Protein AF-A0A959PA74-F1 (afdb_monomer_lite)

Foldseek 3Di:
DAAEDEAEEEAEADQVDEAEADPSYEYHYNYEYAHNHEYEAAEYYEYAAEYHHNYHYHYQYEYEYEHQHYEYDDPDEHNEYAYNYPWPGEHEYPEAYHYAEEYHHPQYEHEPQAYEHEYHAYPDYPLDPDPAQVVLLRYAYDDYKYKYKHAFFDKHKHQHDYDSWTKIKIKGFAGGLPFGKMKMKHKDQAFDALDFDFQKWFRMKMFIDMPSGDWQTMKMKIAGDPVRIDHDPVQKWKWFAAVVAHIDTPPPFQHDDDFWDWDDDPVRRMIIIHGGHDGRMIIIGHHPQQDDLQCPPRPQANEVVSVVVLVVQEAADACTPQPRNPNRHRYVVSVVVSVSRYGTGRD

Secondary structure (DSSP, 8-state):
--EEEEEES-EEE-TTSEEEE-TTEEEEEES-EEESSEEEESSEEEESSEEEE-S-EES-PEEEE-STT-EEEEEEEEEEEEE-PPTT-EEEEEEEEEEEEEEEE-S-EEE-TT-EEEEPPPSS----S---HHHHTTS-EESSEEEEEESSS-EEEE-BEETTEE--EEEEESS--SS-EEEEEEEESSPPTT--S-SEEES-EEEEEEES--TTSEEEEEE--GGGEES-GGG-EEEEE-TTS-EE--TTSSS---S-EEEEETTTTEEEEESS---SEEEEEE--TT--TT-SSSSSB-SHHHHHHHHHHTT--SS-TT-SSSSSS-SHHHHHHHHHHTT-B--

Sequence (347 aa):
MIWSSTVHGQVFCHSANGVVIQNGAELRINGDLTNNGTMVNENNVQVHNQFISNGAYQGNGIIIMDGSNALIACEDTIGTLICQLPNGNFLTCLSDINVKENLDVTQSGINLNGHSLHLGSPSGIPILSAFDINTLSTYYFINGTVRQNLSTQAEFTFPLGSNALSFPLKISTLQQSPAEGWIEVSAHNAPAPLIPAPIDYLVGYWQITYSGISDSNWNAEFGYPASMVVGDESTLEPMMLMPGDLWKGPANSGADLEEGTFAWNAALHHISYSTFSTPTLLTAFHFPTSACIGDLDGDNEVNTADLILFLGGFGCVSACPYDFSGDDAVNTEDLILFLGYFGTTCN

Structure (mmCIF, N/CA/C/O backbone):
data_AF-A0A959PA74-F1
#
_entry.id   AF-A0A959PA74-F1
#
loop_
_atom_site.group_PDB
_atom_site.id
_atom_site.type_symbol
_atom_site.label_atom_id
_atom_site.label_alt_id
_atom_site.label_comp_id
_atom_site.label_asym_id
_atom_site.label_entity_id
_atom_site.label_seq_id
_atom_site.pdbx_PDB_ins_code
_atom_site.Cartn_x
_atom_site.Cartn_y
_atom_site.Cartn_z
_atom_site.occupancy
_atom_site.B_iso_or_equiv
_atom_site.auth_seq_id
_atom_site.auth_comp_id
_atom_site.auth_asym_id
_atom_site.auth_atom_id
_atom_site.pdbx_PDB_model_num
ATOM 1 N N . MET A 1 1 ? -22.834 16.009 28.230 1.00 54.03 1 MET A N 1
ATOM 2 C CA . MET A 1 1 ? -21.870 15.467 29.210 1.00 54.03 1 MET A CA 1
ATOM 3 C C . MET A 1 1 ? -21.319 14.205 28.579 1.00 54.03 1 MET A C 1
ATOM 5 O O . MET A 1 1 ? -22.131 13.357 28.241 1.00 54.03 1 MET A O 1
ATOM 9 N N . ILE A 1 2 ? -20.015 14.147 28.304 1.00 67.00 2 ILE A N 1
ATOM 10 C CA . ILE A 1 2 ? -19.379 12.950 27.737 1.00 67.00 2 ILE A CA 1
ATOM 11 C C . ILE A 1 2 ? -18.941 12.086 28.916 1.00 67.00 2 ILE A C 1
ATOM 13 O O . ILE A 1 2 ? -18.243 12.580 29.803 1.00 67.00 2 ILE A O 1
ATOM 17 N N . TRP A 1 3 ? -19.390 10.836 28.965 1.00 74.38 3 TRP A N 1
ATOM 18 C CA . TRP A 1 3 ? -18.966 9.892 29.998 1.00 74.38 3 TRP A CA 1
ATOM 19 C C . TRP A 1 3 ? -17.687 9.209 29.529 1.00 74.38 3 TRP A C 1
ATOM 21 O O . TRP A 1 3 ? -17.738 8.399 28.612 1.00 74.38 3 TRP A O 1
ATOM 31 N N . SER A 1 4 ? -16.545 9.537 30.133 1.00 85.25 4 SER A N 1
ATOM 32 C CA . SER A 1 4 ? -15.276 8.859 29.839 1.00 85.25 4 SER A CA 1
ATOM 33 C C . SER A 1 4 ? -14.988 7.787 30.886 1.00 85.25 4 SER A C 1
ATOM 35 O O . SER A 1 4 ? -15.111 8.035 32.087 1.00 85.25 4 SER A O 1
ATOM 37 N N . SER A 1 5 ? -14.610 6.598 30.422 1.00 87.94 5 SER A N 1
ATOM 38 C CA . SER A 1 5 ? -14.040 5.530 31.247 1.00 87.94 5 SER A CA 1
ATOM 39 C C . SER A 1 5 ? -12.647 5.173 30.740 1.00 87.94 5 SER A C 1
ATOM 41 O O . SER A 1 5 ? -12.461 4.978 29.540 1.00 87.94 5 SER A O 1
ATOM 43 N N . THR A 1 6 ? -11.689 5.040 31.658 1.00 93.44 6 THR A N 1
ATOM 44 C CA . THR A 1 6 ? -10.324 4.601 31.342 1.00 93.44 6 THR A CA 1
ATOM 45 C C . THR A 1 6 ? -10.040 3.261 32.003 1.00 93.44 6 THR A C 1
ATOM 47 O O . THR A 1 6 ? -10.164 3.123 33.220 1.00 93.44 6 THR A O 1
ATOM 50 N N . VAL A 1 7 ? -9.611 2.285 31.209 1.00 94.50 7 VAL A N 1
ATOM 51 C CA . VAL A 1 7 ? -9.103 0.995 31.677 1.00 94.50 7 VAL A CA 1
ATOM 52 C C . VAL A 1 7 ? -7.580 1.015 31.602 1.00 94.50 7 VAL A C 1
ATOM 54 O O . VAL A 1 7 ? -7.008 1.345 30.568 1.00 94.50 7 VAL A O 1
ATOM 57 N N . HIS A 1 8 ? -6.915 0.665 32.702 1.00 93.69 8 HIS A N 1
ATOM 58 C CA . HIS A 1 8 ? -5.470 0.446 32.736 1.00 93.69 8 HIS A CA 1
ATOM 59 C C . HIS A 1 8 ? -5.215 -1.060 32.697 1.00 93.69 8 HIS A C 1
ATOM 61 O O . HIS A 1 8 ? -5.560 -1.760 33.650 1.00 93.69 8 HIS A O 1
ATOM 67 N N . GLY A 1 9 ? -4.639 -1.556 31.603 1.00 91.25 9 GLY A N 1
ATOM 68 C CA . GLY A 1 9 ? -4.504 -2.986 31.332 1.00 91.25 9 GLY A CA 1
ATOM 69 C C . GLY A 1 9 ? -5.366 -3.436 30.155 1.00 91.25 9 GLY A C 1
ATOM 70 O O . GLY A 1 9 ? -5.664 -2.652 29.259 1.00 91.25 9 GLY A O 1
ATOM 71 N N . GLN A 1 10 ? -5.734 -4.715 30.145 1.00 93.62 10 GLN A N 1
ATOM 72 C CA . GLN A 1 10 ? -6.377 -5.356 28.998 1.00 93.62 10 GLN A CA 1
ATOM 73 C C . GLN A 1 10 ? -7.890 -5.496 29.193 1.00 93.62 10 GLN A C 1
ATOM 75 O O . GLN A 1 10 ? -8.367 -5.814 30.284 1.00 93.62 10 GLN A O 1
ATOM 80 N N . VAL A 1 11 ? -8.638 -5.318 28.109 1.00 94.81 11 VAL A N 1
ATOM 81 C CA . VAL A 1 11 ? -10.058 -5.644 27.997 1.00 94.81 11 VAL A CA 1
ATOM 82 C C . VAL A 1 11 ? -10.195 -6.856 27.084 1.00 94.81 11 VAL A C 1
ATOM 84 O O . VAL A 1 11 ? -9.836 -6.812 25.910 1.00 94.81 11 VAL A O 1
ATOM 87 N N . PHE A 1 12 ? -10.749 -7.938 27.626 1.00 96.00 12 PHE A N 1
ATOM 88 C CA . PHE A 1 12 ? -11.066 -9.145 26.874 1.00 96.00 12 PHE A CA 1
ATOM 89 C C . PHE A 1 12 ? -12.569 -9.418 26.929 1.00 96.00 12 PHE A C 1
ATOM 91 O O . PHE A 1 12 ? -13.136 -9.596 28.009 1.00 96.00 12 PHE A O 1
ATOM 98 N N . CYS A 1 13 ? -13.209 -9.484 25.765 1.00 95.38 13 CYS A N 1
ATOM 99 C CA . CYS A 1 13 ? -14.604 -9.882 25.628 1.00 95.38 13 CYS A CA 1
ATOM 100 C C . CYS A 1 13 ? -14.688 -11.285 25.015 1.00 95.38 13 CYS A C 1
ATOM 102 O O . CYS A 1 13 ? -14.221 -11.527 23.901 1.00 95.38 13 CYS A O 1
ATOM 104 N N . HIS A 1 14 ? -15.291 -12.220 25.752 1.00 96.06 14 HIS A N 1
ATOM 105 C CA . HIS A 1 14 ? -15.549 -13.581 25.278 1.00 96.06 14 HIS A CA 1
ATOM 106 C C . HIS A 1 14 ? -16.621 -13.599 24.173 1.00 96.06 14 HIS A C 1
ATOM 108 O O . HIS A 1 14 ? -17.512 -12.755 24.159 1.00 96.06 14 HIS A O 1
ATOM 114 N N . SER A 1 15 ? -16.602 -14.615 23.307 1.00 94.31 15 SER A N 1
ATOM 115 C CA . SER A 1 15 ? -17.467 -14.705 22.117 1.00 94.31 15 SER A CA 1
ATOM 116 C C . SER A 1 15 ? -18.973 -14.723 22.379 1.00 94.31 15 SER A C 1
ATOM 118 O O . SER A 1 15 ? -19.758 -14.354 21.514 1.00 94.31 15 SER A O 1
ATOM 120 N N . ALA A 1 16 ? -19.384 -15.119 23.582 1.00 93.12 16 ALA A N 1
ATOM 121 C CA . ALA A 1 16 ? -20.785 -15.135 24.001 1.00 93.12 16 ALA A CA 1
ATOM 122 C C . ALA A 1 16 ? -21.307 -13.770 24.497 1.00 93.12 16 ALA A C 1
ATOM 124 O O . ALA A 1 16 ? -22.481 -13.662 24.838 1.00 93.12 16 ALA A O 1
ATOM 125 N N . ASN A 1 17 ? -20.440 -12.758 24.595 1.00 94.25 17 ASN A N 1
ATOM 126 C CA . ASN A 1 17 ? -20.757 -11.447 25.157 1.00 94.25 17 ASN A CA 1
ATOM 127 C C . ASN A 1 17 ? -20.586 -10.338 24.109 1.00 94.25 17 ASN A C 1
ATOM 129 O O . ASN A 1 17 ? -20.327 -10.597 22.933 1.00 94.25 17 ASN A O 1
ATOM 133 N N . GLY A 1 18 ? -20.737 -9.088 24.540 1.00 91.56 18 GLY A N 1
ATOM 134 C CA . GLY A 1 18 ? -20.455 -7.940 23.697 1.00 91.56 18 GLY A CA 1
ATOM 135 C C . GLY A 1 18 ? -19.944 -6.732 24.467 1.00 91.56 18 GLY A C 1
ATOM 136 O O . GLY A 1 18 ? -20.107 -6.638 25.685 1.00 91.56 18 GLY A O 1
ATOM 137 N N . VAL A 1 19 ? -19.332 -5.811 23.729 1.00 92.88 19 VAL A N 1
ATOM 138 C CA . VAL A 1 19 ? -18.886 -4.503 24.216 1.00 92.88 19 VAL A CA 1
ATOM 139 C C . VAL A 1 19 ? -19.722 -3.443 23.513 1.00 92.88 19 VAL A C 1
ATOM 141 O O . VAL A 1 19 ? -19.767 -3.406 22.289 1.00 92.88 19 VAL A O 1
ATOM 144 N N . VAL A 1 20 ? -20.395 -2.580 24.271 1.00 94.25 20 VAL A N 1
ATOM 145 C CA . VAL A 1 20 ? -21.222 -1.506 23.707 1.00 94.25 20 VAL A CA 1
ATOM 146 C C . VAL A 1 20 ? -20.678 -0.168 24.172 1.00 94.25 20 VAL A C 1
ATOM 148 O O . VAL A 1 20 ? -20.614 0.096 25.373 1.00 94.25 20 VAL A O 1
ATOM 151 N N . ILE A 1 21 ? -20.315 0.679 23.217 1.00 95.25 21 ILE A N 1
ATOM 152 C CA . ILE A 1 21 ? -19.933 2.067 23.440 1.00 95.25 21 ILE A CA 1
ATOM 153 C C . ILE A 1 21 ? -21.046 2.913 22.850 1.00 95.25 21 ILE A C 1
ATOM 155 O O . ILE A 1 21 ? -21.173 3.031 21.636 1.00 95.25 21 ILE A O 1
ATOM 159 N N . GLN A 1 22 ? -21.887 3.446 23.730 1.00 93.00 22 GLN A N 1
ATOM 160 C CA . GLN A 1 22 ? -23.042 4.246 23.343 1.00 93.00 22 GLN A CA 1
ATOM 161 C C . GLN A 1 22 ? -22.628 5.647 22.899 1.00 93.00 22 GLN A C 1
ATOM 163 O O . GLN A 1 22 ? -21.603 6.185 23.334 1.00 93.00 22 GLN A O 1
ATOM 168 N N . ASN A 1 23 ? -23.485 6.279 22.105 1.00 91.81 23 ASN A N 1
ATOM 169 C CA . ASN A 1 23 ? -23.320 7.682 21.755 1.00 91.81 23 ASN A CA 1
ATOM 170 C C . ASN A 1 23 ? -23.167 8.566 23.015 1.00 91.81 23 ASN A C 1
ATOM 172 O O . ASN A 1 23 ? -23.933 8.464 23.976 1.00 91.81 23 ASN A O 1
ATOM 176 N N . GLY A 1 24 ? -22.159 9.440 23.022 1.00 89.12 24 GLY A N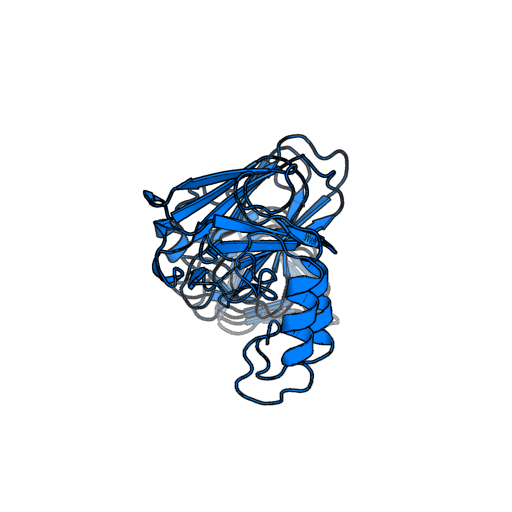 1
ATOM 177 C CA . GLY A 1 24 ? -21.817 10.292 24.164 1.00 89.12 24 GLY A CA 1
ATOM 178 C C . GLY A 1 24 ? -20.955 9.624 25.245 1.00 89.12 24 GLY A C 1
ATOM 179 O O . GLY A 1 24 ? -20.631 10.286 26.234 1.00 89.12 24 GLY A O 1
ATOM 180 N N . ALA A 1 25 ? -20.552 8.360 25.076 1.00 91.56 25 ALA A N 1
ATOM 181 C CA . ALA A 1 25 ? -19.561 7.691 25.922 1.00 91.56 25 ALA A CA 1
ATOM 182 C C . ALA A 1 25 ? -18.197 7.583 25.222 1.00 91.56 25 ALA A C 1
ATOM 184 O O . ALA A 1 25 ? -18.136 7.449 24.009 1.00 91.56 25 ALA A O 1
ATOM 185 N N . GLU A 1 26 ? -17.104 7.631 25.973 1.00 93.25 26 GLU A N 1
ATOM 186 C CA . GLU A 1 26 ? -15.748 7.411 25.467 1.00 93.25 26 GLU A CA 1
ATOM 187 C C . GLU A 1 26 ? -15.082 6.301 26.280 1.00 93.25 26 GLU A C 1
ATOM 189 O O . GLU A 1 26 ? -15.094 6.329 27.516 1.00 93.25 26 GLU A O 1
ATOM 194 N N . LEU A 1 27 ? -14.481 5.340 25.582 1.00 94.81 27 LEU A N 1
ATOM 195 C CA . LEU A 1 27 ? -13.706 4.264 26.185 1.00 94.81 27 LEU A CA 1
ATOM 196 C C . LEU A 1 27 ? -12.228 4.453 25.853 1.00 94.81 27 LEU A C 1
ATOM 198 O O . LEU A 1 27 ? -11.848 4.426 24.687 1.00 94.81 27 LEU A O 1
ATOM 202 N N . ARG A 1 28 ? -11.393 4.604 26.882 1.00 96.19 28 ARG A N 1
ATOM 203 C CA . ARG A 1 28 ? -9.932 4.633 26.750 1.00 96.19 28 ARG A CA 1
ATOM 204 C C . ARG A 1 28 ? -9.328 3.383 27.360 1.00 96.19 28 ARG A C 1
ATOM 206 O O . ARG A 1 28 ? -9.652 3.032 28.495 1.00 96.19 28 ARG A O 1
ATOM 213 N N . ILE A 1 29 ? -8.438 2.724 26.634 1.00 96.31 29 ILE A N 1
ATOM 214 C CA . ILE A 1 29 ? -7.778 1.495 27.068 1.00 96.31 29 ILE A CA 1
ATOM 215 C C . ILE A 1 29 ? -6.269 1.705 26.975 1.00 96.31 29 ILE A C 1
ATOM 217 O O . ILE A 1 29 ? -5.682 1.686 25.896 1.00 96.31 29 ILE A O 1
ATOM 221 N N . ASN A 1 30 ? -5.636 1.863 28.136 1.00 94.81 30 ASN A N 1
ATOM 222 C CA . ASN A 1 30 ? -4.183 1.894 28.285 1.00 94.81 30 ASN A CA 1
ATOM 223 C C . ASN A 1 30 ? -3.644 0.451 28.297 1.00 94.81 30 ASN A C 1
ATOM 225 O O . ASN A 1 30 ? -3.169 -0.039 29.326 1.00 94.81 30 ASN A O 1
ATOM 229 N N . GLY A 1 31 ? -3.807 -0.249 27.175 1.00 94.56 31 GLY A N 1
ATOM 230 C CA . GLY A 1 31 ? -3.452 -1.654 26.980 1.00 94.56 31 GLY A CA 1
ATOM 231 C C . GLY A 1 31 ? -4.134 -2.233 25.741 1.00 94.56 31 GLY A C 1
ATOM 232 O O . GLY A 1 31 ? -4.293 -1.525 24.746 1.00 94.56 31 GLY A O 1
ATOM 233 N N . ASP A 1 32 ? -4.537 -3.503 25.811 1.00 96.44 32 ASP A N 1
ATOM 234 C CA . ASP A 1 32 ? -5.130 -4.235 24.684 1.00 96.44 32 ASP A CA 1
ATOM 235 C C . ASP A 1 32 ? -6.652 -4.313 24.795 1.00 96.44 32 ASP A C 1
ATOM 237 O O . ASP A 1 32 ? -7.191 -4.561 25.872 1.00 96.44 32 ASP A O 1
ATOM 241 N N . LEU A 1 33 ? -7.343 -4.194 23.667 1.00 97.12 33 LEU A N 1
ATOM 242 C CA . LEU A 1 33 ? -8.736 -4.574 23.489 1.00 97.12 33 LEU A CA 1
ATOM 243 C C . LEU A 1 33 ? -8.805 -5.788 22.565 1.00 97.12 33 LEU A C 1
ATOM 245 O O . LEU A 1 33 ? -8.487 -5.699 21.384 1.00 97.12 33 LEU A O 1
ATOM 249 N N . THR A 1 34 ? -9.258 -6.922 23.093 1.00 97.25 34 THR A N 1
ATOM 250 C CA . THR A 1 34 ? -9.598 -8.104 22.293 1.00 97.25 34 THR A CA 1
ATOM 251 C C . THR A 1 34 ? -11.075 -8.426 22.465 1.00 97.25 34 THR A C 1
ATOM 253 O O . THR A 1 34 ? -11.524 -8.792 23.554 1.00 97.25 34 THR A O 1
ATOM 256 N N . ASN A 1 35 ? -11.839 -8.310 21.385 1.00 96.62 35 ASN A N 1
ATOM 257 C CA . ASN A 1 35 ? -13.248 -8.651 21.332 1.00 96.62 35 ASN A CA 1
ATOM 258 C C . ASN A 1 35 ? -13.479 -9.882 20.448 1.00 96.62 35 ASN A C 1
ATOM 260 O O . ASN A 1 35 ? -13.363 -9.816 19.229 1.00 96.62 35 ASN A O 1
ATOM 264 N N . ASN A 1 36 ? -13.865 -11.000 21.063 1.00 97.31 36 ASN A N 1
ATOM 265 C CA . ASN A 1 36 ? -14.295 -12.201 20.340 1.00 97.31 36 ASN A CA 1
ATOM 266 C C . ASN A 1 36 ? -15.819 -12.259 20.141 1.00 97.31 36 ASN A C 1
ATOM 268 O O . ASN A 1 36 ? -16.308 -13.177 19.488 1.00 97.31 36 ASN A O 1
ATOM 272 N N . GLY A 1 37 ? -16.566 -11.348 20.775 1.00 96.19 37 GLY A N 1
ATOM 273 C CA . GLY A 1 37 ? -18.027 -11.269 20.741 1.00 96.19 37 GLY A CA 1
ATOM 274 C C . GLY A 1 37 ? -18.529 -10.154 19.824 1.00 96.19 37 GLY A C 1
ATOM 275 O O . GLY A 1 37 ? -17.864 -9.798 18.859 1.00 96.19 37 GLY A O 1
ATOM 276 N N . THR A 1 38 ? -19.695 -9.572 20.111 1.00 96.50 38 THR A N 1
ATOM 277 C CA . THR A 1 38 ? -20.204 -8.427 19.325 1.00 96.50 38 THR A CA 1
ATOM 278 C C . THR A 1 38 ? -19.764 -7.097 19.928 1.00 96.50 38 THR A C 1
ATOM 280 O O . THR A 1 38 ? -20.061 -6.816 21.087 1.00 96.50 38 THR A O 1
ATOM 283 N N . MET A 1 39 ? -19.108 -6.247 19.148 1.00 96.75 39 MET A N 1
ATOM 284 C CA . MET A 1 39 ? -18.823 -4.866 19.516 1.00 96.75 39 MET A CA 1
ATOM 285 C C . MET A 1 39 ? -19.786 -3.922 18.796 1.00 96.75 39 MET A C 1
ATOM 287 O O . MET A 1 39 ? -19.891 -3.964 17.576 1.00 96.75 39 MET A O 1
ATOM 291 N N . VAL A 1 40 ? -20.471 -3.057 19.543 1.00 96.94 40 VAL A N 1
ATOM 292 C CA . VAL A 1 40 ? -21.273 -1.955 18.994 1.00 96.94 40 VAL A CA 1
ATOM 293 C C . VAL A 1 40 ? -20.593 -0.650 19.383 1.00 96.94 40 VAL A C 1
ATOM 295 O O . VAL A 1 40 ? -20.583 -0.287 20.560 1.00 96.94 40 VAL A O 1
ATOM 298 N N . ASN A 1 41 ? -19.998 0.034 18.410 1.00 96.69 41 ASN A N 1
ATOM 299 C CA . ASN A 1 41 ? -19.286 1.286 18.609 1.00 96.69 41 ASN A CA 1
ATOM 300 C C . ASN A 1 41 ? -20.042 2.469 17.995 1.00 96.69 41 ASN A C 1
ATOM 302 O O . ASN A 1 41 ? -20.045 2.662 16.780 1.00 96.69 41 ASN A O 1
ATOM 306 N N . GLU A 1 42 ? -20.654 3.293 18.839 1.00 95.62 42 GLU A N 1
ATOM 307 C CA . GLU A 1 42 ? -21.379 4.502 18.432 1.00 95.62 42 GLU A CA 1
ATOM 308 C C . GLU A 1 42 ? -20.613 5.797 18.748 1.00 95.62 42 GLU A C 1
ATOM 310 O O . GLU A 1 42 ? -21.149 6.885 18.537 1.00 95.62 42 GLU A O 1
ATOM 315 N N . ASN A 1 43 ? -19.393 5.712 19.294 1.00 95.00 43 ASN A N 1
ATOM 316 C CA . ASN A 1 43 ? -18.587 6.880 19.654 1.00 95.00 43 ASN A CA 1
ATOM 317 C C . ASN A 1 43 ? -17.080 6.535 19.687 1.00 95.00 43 ASN A C 1
ATOM 319 O O . ASN A 1 43 ? -16.624 5.732 18.880 1.00 95.00 43 ASN A O 1
ATOM 323 N N . ASN A 1 44 ? -16.288 7.150 20.568 1.00 95.25 44 ASN A N 1
ATOM 324 C CA . ASN A 1 44 ? -14.831 7.019 20.561 1.00 95.25 44 ASN A CA 1
ATOM 325 C C . ASN A 1 44 ? -14.338 5.829 21.395 1.00 95.25 44 ASN A C 1
ATOM 327 O O . ASN A 1 44 ? -14.652 5.711 22.586 1.00 95.25 44 ASN A O 1
ATOM 331 N N . VAL A 1 45 ? -13.478 5.015 20.782 1.00 97.00 45 VAL A N 1
ATOM 332 C CA . VAL A 1 45 ? -12.684 3.973 21.441 1.00 97.00 45 VAL A CA 1
ATOM 333 C C . VAL A 1 45 ? -11.212 4.234 21.162 1.00 97.00 45 VAL A C 1
ATOM 335 O O . VAL A 1 45 ? -10.754 4.106 20.031 1.00 97.00 45 VAL A O 1
ATOM 338 N N . GLN A 1 46 ? -10.475 4.599 22.203 1.00 96.69 46 GLN A N 1
ATOM 339 C CA . GLN A 1 46 ? -9.038 4.836 22.149 1.00 96.69 46 GLN A CA 1
ATOM 340 C C . GLN A 1 46 ? -8.300 3.639 22.741 1.00 96.69 46 GLN A C 1
ATOM 342 O O . GLN A 1 46 ? -8.586 3.232 23.871 1.00 96.69 46 GLN A O 1
ATOM 347 N N . VAL A 1 47 ? -7.354 3.081 21.990 1.00 97.12 47 VAL A N 1
ATOM 348 C CA . VAL A 1 47 ? -6.594 1.891 22.376 1.00 97.12 47 VAL A CA 1
ATOM 349 C C . VAL A 1 47 ? -5.107 2.139 22.194 1.00 97.12 47 VAL A C 1
ATOM 351 O O . VAL A 1 47 ? -4.645 2.473 21.105 1.00 97.12 47 VAL A O 1
ATOM 354 N N . HIS A 1 48 ? -4.357 1.938 23.275 1.00 95.19 48 HIS A N 1
ATOM 355 C CA . HIS A 1 48 ? -2.932 2.232 23.282 1.00 95.19 48 HIS A CA 1
ATOM 356 C C . HIS A 1 48 ? -2.096 1.182 22.561 1.00 95.19 48 HIS A C 1
ATOM 358 O O . HIS A 1 48 ? -1.165 1.527 21.848 1.00 95.19 48 HIS A O 1
ATOM 364 N N . ASN A 1 49 ? -2.400 -0.103 22.733 1.00 95.19 49 ASN A N 1
ATOM 365 C CA . ASN A 1 49 ? -1.549 -1.156 22.192 1.00 95.19 49 ASN A CA 1
ATOM 366 C C . ASN A 1 49 ? -2.256 -1.920 21.071 1.00 95.19 49 ASN A C 1
ATOM 368 O O . ASN A 1 49 ? -2.021 -1.652 19.901 1.00 95.19 49 ASN A O 1
ATOM 372 N N . GLN A 1 50 ? -3.164 -2.834 21.391 1.00 97.38 50 GLN A N 1
ATOM 373 C CA . GLN A 1 50 ? -3.756 -3.704 20.378 1.00 97.38 50 GLN A CA 1
ATOM 374 C C . GLN A 1 50 ? -5.279 -3.584 20.333 1.00 97.38 50 GLN A C 1
ATOM 376 O O . GLN A 1 50 ? -5.930 -3.792 21.351 1.00 97.38 50 GLN A O 1
ATOM 381 N N . PHE A 1 51 ? -5.852 -3.342 19.153 1.00 98.12 51 PHE A N 1
ATOM 382 C CA . PHE A 1 51 ? -7.285 -3.483 18.885 1.00 98.12 51 PHE A CA 1
ATOM 383 C C . PHE A 1 51 ? -7.530 -4.720 18.016 1.00 98.12 51 PHE A C 1
ATOM 385 O O . PHE A 1 51 ? -7.198 -4.726 16.837 1.00 98.12 51 PHE A O 1
ATOM 392 N N . ILE A 1 52 ? -8.123 -5.773 18.577 1.00 97.94 52 ILE A N 1
ATOM 393 C CA . ILE A 1 52 ? -8.556 -6.957 17.824 1.00 97.94 52 ILE A CA 1
ATOM 394 C C . ILE A 1 52 ? -10.057 -7.148 18.000 1.00 97.94 52 ILE A C 1
ATOM 396 O O . ILE A 1 52 ? -10.523 -7.388 19.114 1.00 97.94 52 ILE A O 1
ATOM 400 N N . SER A 1 53 ? -10.802 -7.125 16.897 1.00 96.94 53 SER A N 1
ATOM 401 C CA . SER A 1 53 ? -12.179 -7.611 16.834 1.00 96.94 53 SER A CA 1
ATOM 402 C C . SER A 1 53 ? -12.241 -8.871 15.973 1.00 96.94 53 SER A C 1
ATOM 404 O O . SER A 1 53 ? -12.261 -8.794 14.751 1.00 96.94 53 SER A O 1
ATOM 406 N N . ASN A 1 54 ? -12.271 -10.033 16.630 1.00 95.81 54 ASN A N 1
ATOM 407 C CA . ASN A 1 54 ? -12.461 -11.338 15.986 1.00 95.81 54 ASN A CA 1
ATOM 408 C C . ASN A 1 54 ? -13.946 -11.691 15.806 1.00 95.81 54 ASN A C 1
ATOM 410 O O . ASN A 1 54 ? -14.284 -12.588 15.039 1.00 95.81 54 ASN A O 1
ATOM 414 N N . GLY A 1 55 ? -14.825 -11.065 16.593 1.00 93.62 55 GLY A N 1
ATOM 415 C CA . GLY A 1 55 ? -16.273 -11.173 16.428 1.00 93.62 55 GLY A CA 1
ATOM 416 C C . GLY A 1 55 ? -16.854 -9.951 15.716 1.00 93.62 55 GLY A C 1
ATOM 417 O O . GLY A 1 55 ? -16.116 -9.057 15.303 1.00 93.62 55 GLY A O 1
ATOM 418 N N . ALA A 1 56 ? -18.184 -9.908 15.607 1.00 95.94 56 ALA A N 1
ATOM 419 C CA . ALA A 1 56 ? -18.883 -8.882 14.839 1.00 95.94 56 ALA A CA 1
ATOM 420 C C . ALA A 1 56 ? -18.604 -7.465 15.368 1.00 95.94 56 ALA A C 1
ATOM 422 O O . ALA A 1 56 ? -18.845 -7.191 16.546 1.00 95.94 56 ALA A O 1
ATOM 423 N N . TYR A 1 57 ? -18.176 -6.559 14.497 1.00 97.44 57 TYR A N 1
ATOM 424 C CA . TYR A 1 57 ? -18.079 -5.129 14.770 1.00 97.44 57 TYR A CA 1
ATOM 425 C C . TYR A 1 57 ? -19.214 -4.381 14.067 1.00 97.44 57 TYR A C 1
ATOM 427 O O . TYR A 1 57 ? -19.489 -4.578 12.886 1.00 97.44 57 TYR A O 1
ATOM 435 N N . GLN A 1 58 ? -19.903 -3.517 14.806 1.00 96.38 58 GLN A N 1
ATOM 436 C CA . GLN A 1 58 ? -21.046 -2.751 14.325 1.00 96.38 58 GLN A CA 1
ATOM 437 C C . GLN A 1 58 ? -20.940 -1.294 14.768 1.00 96.38 58 GLN A C 1
ATOM 439 O O . GLN A 1 58 ? -20.449 -0.995 15.855 1.00 96.38 58 GLN A O 1
ATOM 444 N N . GLY A 1 59 ? -21.500 -0.397 13.961 1.00 93.44 59 GLY A N 1
ATOM 445 C CA . GLY A 1 59 ? -21.545 1.037 14.240 1.00 93.44 59 GLY A CA 1
ATOM 446 C C . GLY A 1 59 ? -20.487 1.832 13.476 1.00 93.44 59 GLY A C 1
ATOM 447 O O . GLY A 1 59 ? -19.598 1.272 12.843 1.00 93.44 59 GLY A O 1
ATOM 448 N N . ASN A 1 60 ? -20.625 3.158 13.510 1.00 89.81 60 ASN A N 1
ATOM 449 C CA . ASN A 1 60 ? -19.753 4.092 12.786 1.00 89.81 60 ASN A CA 1
ATOM 450 C C . ASN A 1 60 ? -18.892 4.931 13.746 1.00 89.81 60 ASN A C 1
ATOM 452 O O . ASN A 1 60 ? -18.467 6.029 13.399 1.00 89.81 60 ASN A O 1
ATOM 456 N N . GLY A 1 61 ? -18.685 4.460 14.978 1.00 92.56 61 GLY A N 1
ATOM 457 C CA . GLY A 1 61 ? -17.824 5.134 15.941 1.00 92.56 61 GLY A CA 1
ATOM 458 C C . GLY A 1 61 ? -16.368 5.234 15.473 1.00 92.56 61 GLY A C 1
ATOM 459 O O . GLY A 1 61 ? -15.959 4.661 14.458 1.00 92.56 61 GLY A O 1
ATOM 460 N N . ILE A 1 62 ? -15.576 5.967 16.248 1.00 94.81 62 ILE A N 1
ATOM 461 C CA . ILE A 1 62 ? -14.167 6.238 15.970 1.00 94.81 62 ILE A CA 1
ATOM 462 C C . ILE A 1 62 ? -13.301 5.223 16.716 1.00 94.81 62 ILE A C 1
ATOM 464 O O . ILE A 1 62 ? -13.485 5.022 17.919 1.00 94.81 62 ILE A O 1
ATOM 468 N N . ILE A 1 63 ? -12.337 4.624 16.021 1.00 97.31 63 ILE A N 1
ATOM 469 C CA . ILE A 1 63 ? -11.213 3.910 16.636 1.00 97.31 63 ILE A CA 1
ATOM 470 C C . ILE A 1 63 ? -9.984 4.817 16.594 1.00 97.31 63 ILE A C 1
ATOM 472 O O . ILE A 1 63 ? -9.628 5.325 15.534 1.00 97.31 63 ILE A O 1
ATOM 476 N N . ILE A 1 64 ? -9.344 5.027 17.743 1.00 96.06 64 ILE A N 1
ATOM 477 C CA . ILE A 1 64 ? -8.131 5.839 17.883 1.00 96.06 64 ILE A CA 1
ATOM 478 C C . ILE A 1 64 ? -7.001 4.934 18.376 1.00 96.06 64 ILE A C 1
ATOM 480 O O . ILE A 1 64 ? -7.111 4.352 19.455 1.00 96.06 64 ILE A O 1
ATOM 484 N N . MET A 1 65 ? -5.918 4.839 17.607 1.00 96.75 65 MET A N 1
ATOM 485 C CA . MET A 1 65 ? -4.699 4.108 17.968 1.00 96.75 65 MET A CA 1
ATOM 486 C C . MET A 1 65 ? -3.582 5.110 18.279 1.00 96.75 65 MET A C 1
ATOM 488 O O . MET A 1 65 ? -3.279 5.953 17.431 1.00 96.75 65 MET A O 1
ATOM 492 N N . ASP A 1 66 ? -2.975 5.042 19.469 1.00 93.88 66 ASP A N 1
ATOM 493 C CA . ASP A 1 66 ? -2.046 6.089 19.941 1.00 93.88 66 ASP A CA 1
ATOM 494 C C . ASP A 1 66 ? -0.745 5.607 20.620 1.00 93.88 66 ASP A C 1
ATOM 496 O O . ASP A 1 66 ? 0.076 6.433 21.025 1.00 93.88 66 ASP A O 1
ATOM 500 N N . GLY A 1 67 ? -0.507 4.299 20.757 1.00 92.00 67 GLY A N 1
ATOM 501 C CA . GLY A 1 67 ? 0.742 3.793 21.344 1.00 92.00 67 GLY A CA 1
ATOM 502 C C . GLY A 1 67 ? 1.802 3.393 20.328 1.00 92.00 67 GLY A C 1
ATOM 503 O O . GLY A 1 67 ? 1.538 3.168 19.156 1.00 92.00 67 GLY A O 1
ATOM 504 N N . SER A 1 68 ? 3.051 3.290 20.779 1.00 90.06 68 SER A N 1
ATOM 505 C CA . SER A 1 68 ? 4.215 3.180 19.888 1.00 90.06 68 SER A CA 1
ATOM 506 C C . SER A 1 68 ? 4.288 1.902 19.041 1.00 90.06 68 SER A C 1
ATOM 508 O O . SER A 1 68 ? 4.963 1.906 18.024 1.00 90.06 68 SER A O 1
ATOM 510 N N . ASN A 1 69 ? 3.623 0.815 19.440 1.00 86.44 69 ASN A N 1
ATOM 511 C CA . ASN A 1 69 ? 3.618 -0.462 18.710 1.00 86.44 69 ASN A CA 1
ATOM 512 C C . ASN A 1 69 ? 2.182 -0.918 18.439 1.00 86.44 69 ASN A C 1
ATOM 514 O O . ASN A 1 69 ? 1.815 -2.051 18.747 1.00 86.44 69 ASN A O 1
ATOM 518 N N . ALA A 1 70 ? 1.350 -0.001 17.945 1.00 95.38 70 ALA A N 1
ATOM 519 C CA . ALA A 1 70 ? -0.069 -0.263 17.798 1.00 95.38 70 ALA A CA 1
ATOM 520 C C . ALA A 1 70 ? -0.356 -1.387 16.788 1.00 95.38 70 ALA A C 1
ATOM 522 O O . ALA A 1 70 ? 0.199 -1.402 15.686 1.00 95.38 70 ALA A O 1
ATOM 523 N N . LEU A 1 71 ? -1.259 -2.299 17.151 1.00 97.88 71 LEU A N 1
ATOM 524 C CA . LEU A 1 71 ? -1.711 -3.412 16.313 1.00 97.88 71 LEU A CA 1
ATOM 525 C C . LEU A 1 71 ? -3.222 -3.325 16.088 1.00 97.88 71 LEU A C 1
ATOM 527 O O . LEU A 1 71 ? -3.963 -3.034 17.030 1.00 97.88 71 LEU A O 1
ATOM 531 N N . ILE A 1 72 ? -3.689 -3.626 14.875 1.00 98.38 72 ILE A N 1
ATOM 532 C CA . ILE A 1 72 ? -5.121 -3.637 14.549 1.00 98.38 72 ILE A CA 1
ATOM 533 C C . ILE A 1 72 ? -5.539 -4.883 13.757 1.00 98.38 72 ILE A C 1
ATOM 535 O O . ILE A 1 72 ? -4.893 -5.246 12.779 1.00 98.38 72 ILE A O 1
ATOM 539 N N . ALA A 1 73 ? -6.645 -5.514 14.157 1.00 98.31 73 ALA A N 1
ATOM 540 C CA . ALA A 1 73 ? -7.402 -6.476 13.353 1.00 98.31 73 ALA A CA 1
ATOM 541 C C . ALA A 1 73 ? -8.903 -6.205 13.481 1.00 98.31 73 ALA A C 1
ATOM 543 O O . ALA A 1 73 ? -9.432 -6.135 14.594 1.00 98.31 73 ALA A O 1
ATOM 544 N N . CYS A 1 74 ? -9.583 -6.070 12.347 1.00 97.38 74 CYS A N 1
ATOM 545 C CA . CYS A 1 74 ? -11.033 -5.945 12.246 1.00 97.38 74 CYS A CA 1
ATOM 546 C C . CYS A 1 74 ? -11.447 -6.142 10.785 1.00 97.38 74 CYS A C 1
ATOM 548 O O . CYS A 1 74 ? -11.288 -5.229 9.978 1.00 97.38 74 CYS A O 1
ATOM 550 N N . GLU A 1 75 ? -11.985 -7.315 10.453 1.00 94.00 75 GLU A N 1
ATOM 551 C CA . GLU A 1 75 ? -12.449 -7.601 9.086 1.00 94.00 75 GLU A CA 1
ATOM 552 C C . GLU A 1 75 ? -13.783 -6.908 8.766 1.00 94.00 75 GLU A C 1
ATOM 554 O O . GLU A 1 75 ? -14.074 -6.602 7.611 1.00 94.00 75 GLU A O 1
ATOM 559 N N . ASP A 1 76 ? -14.584 -6.605 9.788 1.00 96.75 76 ASP A N 1
ATOM 560 C CA . ASP A 1 76 ? -15.779 -5.777 9.652 1.00 96.75 76 ASP A CA 1
ATOM 561 C C . ASP A 1 76 ? -15.425 -4.299 9.406 1.00 96.75 76 ASP A C 1
ATOM 563 O O . ASP A 1 76 ? -14.290 -3.848 9.563 1.00 96.75 76 ASP A O 1
ATOM 567 N N . THR A 1 77 ? -16.424 -3.512 9.009 1.00 94.31 77 THR A N 1
ATOM 568 C CA . THR A 1 77 ? -16.228 -2.108 8.633 1.00 94.31 77 THR A CA 1
ATOM 569 C C . THR A 1 77 ? -16.170 -1.175 9.844 1.00 94.31 77 THR A C 1
ATOM 571 O O . THR A 1 77 ? -17.134 -1.062 10.599 1.00 94.31 77 THR A O 1
ATOM 574 N N . ILE A 1 78 ? -15.069 -0.435 9.967 1.00 95.06 78 ILE A N 1
ATOM 575 C CA . ILE A 1 78 ? -14.879 0.664 10.916 1.00 95.06 78 ILE A CA 1
ATOM 576 C C . ILE A 1 78 ? -15.432 1.959 10.304 1.00 95.06 78 ILE A C 1
ATOM 578 O O . ILE A 1 78 ? -15.231 2.232 9.120 1.00 95.06 78 ILE A O 1
ATOM 582 N N . GLY A 1 79 ? -16.110 2.785 11.108 1.00 91.88 79 GLY A N 1
ATOM 583 C CA . GLY A 1 79 ? -16.567 4.113 10.682 1.00 91.88 79 GLY A CA 1
ATOM 584 C C . GLY A 1 79 ? -15.392 5.036 10.362 1.00 91.88 79 GLY A C 1
ATOM 585 O O . GLY A 1 79 ? -15.117 5.319 9.198 1.00 91.88 79 GLY A O 1
ATOM 586 N N . THR A 1 80 ? -14.677 5.468 11.401 1.00 92.81 80 THR A N 1
ATOM 587 C CA . THR A 1 80 ? -13.473 6.306 11.284 1.00 92.81 80 THR A CA 1
ATOM 588 C C . THR A 1 80 ? -12.303 5.677 12.041 1.00 92.81 80 THR A C 1
ATOM 590 O O . THR A 1 80 ? -12.471 5.227 13.177 1.00 92.81 80 THR A O 1
ATOM 593 N N . LEU A 1 81 ? -11.115 5.680 11.434 1.00 94.06 81 LEU A N 1
ATOM 594 C CA . LEU A 1 81 ? -9.861 5.248 12.055 1.00 94.06 81 LEU A CA 1
ATOM 595 C C . LEU A 1 81 ? -8.905 6.440 12.171 1.00 94.06 81 LEU A C 1
ATOM 597 O O . LEU A 1 81 ? -8.631 7.120 11.186 1.00 94.06 81 LEU A O 1
ATOM 601 N N . ILE A 1 82 ? -8.388 6.676 13.373 1.00 92.44 82 ILE A N 1
ATOM 602 C CA . ILE A 1 82 ? -7.415 7.729 13.665 1.00 92.44 82 ILE A CA 1
ATOM 603 C C . ILE A 1 82 ? -6.125 7.087 14.180 1.00 92.44 82 ILE A C 1
ATOM 605 O O . ILE A 1 82 ? -6.136 6.370 15.181 1.00 92.44 82 ILE A O 1
ATOM 609 N N . CYS A 1 83 ? -5.009 7.384 13.521 1.00 91.56 83 CYS A N 1
ATOM 610 C CA . CYS A 1 83 ? -3.665 6.959 13.901 1.00 91.56 83 CYS A CA 1
ATOM 611 C C . CYS A 1 83 ? -2.889 8.169 14.440 1.00 91.56 83 CYS A C 1
ATOM 613 O O . CYS A 1 83 ? -2.458 9.041 13.684 1.00 91.56 83 CYS A O 1
ATOM 615 N N . GLN A 1 84 ? -2.718 8.216 15.761 1.00 90.62 84 GLN A N 1
ATOM 616 C CA . GLN A 1 84 ? -2.027 9.277 16.506 1.00 90.62 84 GLN A CA 1
ATOM 617 C C . GLN A 1 84 ? -0.796 8.715 17.217 1.00 90.62 84 GLN A C 1
ATOM 619 O O . GLN A 1 84 ? -0.598 8.890 18.419 1.00 90.62 84 GLN A O 1
ATOM 624 N N . LEU A 1 85 ? 0.020 7.977 16.472 1.00 90.19 85 LEU A N 1
ATOM 625 C CA . LEU A 1 85 ? 1.197 7.315 17.017 1.00 90.19 85 LEU A CA 1
ATOM 626 C C . LEU A 1 85 ? 2.358 8.317 17.113 1.00 90.19 85 LEU A C 1
ATOM 628 O O . LEU A 1 85 ? 2.417 9.267 16.329 1.00 90.19 85 LEU A O 1
ATOM 632 N N . PRO A 1 86 ? 3.328 8.112 18.021 1.00 88.19 86 PRO A N 1
ATOM 633 C CA . PRO A 1 86 ? 4.516 8.957 18.057 1.00 88.19 86 PRO A CA 1
ATOM 634 C C . PRO A 1 86 ? 5.308 8.865 16.742 1.00 88.19 86 PRO A C 1
ATOM 636 O O . PRO A 1 86 ? 5.322 7.809 16.104 1.00 88.19 86 PRO A O 1
ATOM 639 N N . ASN A 1 87 ? 6.016 9.937 16.375 1.00 83.62 87 ASN A N 1
ATOM 640 C CA . ASN A 1 87 ? 6.714 10.043 15.089 1.00 83.62 87 ASN A CA 1
ATOM 641 C C . ASN A 1 87 ? 7.583 8.823 14.756 1.00 83.62 87 ASN A C 1
ATOM 643 O O . ASN A 1 87 ? 8.402 8.393 15.571 1.00 83.62 87 ASN A O 1
ATOM 647 N N . GLY A 1 88 ? 7.429 8.313 13.532 1.00 79.38 88 GLY A N 1
ATOM 648 C CA . GLY A 1 88 ? 8.195 7.176 13.010 1.00 79.38 88 GLY A CA 1
ATOM 649 C C . GLY A 1 88 ? 7.672 5.796 13.420 1.00 79.38 88 GLY A C 1
ATOM 650 O O . GLY A 1 88 ? 8.225 4.794 12.971 1.00 79.38 88 GLY A O 1
ATOM 651 N N . ASN A 1 89 ? 6.614 5.721 14.233 1.00 88.56 89 ASN A N 1
ATOM 652 C CA . ASN A 1 89 ? 5.933 4.458 14.514 1.00 88.56 89 ASN A CA 1
ATOM 653 C C . ASN A 1 89 ? 4.875 4.148 13.450 1.00 88.56 89 ASN A C 1
ATOM 655 O O . ASN A 1 89 ? 4.373 5.042 12.761 1.00 88.56 89 ASN A O 1
ATOM 659 N N . PHE A 1 90 ? 4.535 2.865 13.345 1.00 90.88 90 PHE A N 1
ATOM 660 C CA . PHE A 1 90 ? 3.556 2.352 12.395 1.00 90.88 90 PHE A CA 1
ATOM 661 C C . PHE A 1 90 ? 2.425 1.638 13.126 1.00 90.88 90 PHE A C 1
ATOM 663 O O . PHE A 1 90 ? 2.677 0.841 14.031 1.00 90.88 90 PHE A O 1
ATOM 670 N N . LEU A 1 91 ? 1.188 1.870 12.685 1.00 95.12 91 LEU A N 1
ATOM 671 C CA . LEU A 1 91 ? 0.079 0.976 13.002 1.00 95.12 91 LEU A CA 1
ATOM 672 C C . LEU A 1 91 ? 0.282 -0.295 12.183 1.00 95.12 91 LEU A C 1
ATOM 674 O O . LEU A 1 91 ? 0.376 -0.205 10.963 1.00 95.12 91 LEU A O 1
ATOM 678 N N . THR A 1 92 ? 0.363 -1.462 12.815 1.00 96.88 92 THR A N 1
ATOM 679 C CA . THR A 1 92 ? 0.521 -2.725 12.081 1.00 96.88 92 THR A CA 1
ATOM 680 C C . THR A 1 92 ? -0.808 -3.461 11.969 1.00 96.88 92 THR A C 1
ATOM 682 O O . THR A 1 92 ? -1.451 -3.762 12.977 1.00 96.88 92 THR A O 1
ATOM 685 N N . CYS A 1 93 ? -1.213 -3.766 10.740 1.00 98.00 93 CYS A N 1
ATOM 686 C CA . CYS A 1 93 ? -2.403 -4.553 10.447 1.00 98.00 93 CYS A CA 1
ATOM 687 C C . CYS A 1 93 ? -2.129 -6.049 10.659 1.00 98.00 93 CYS A C 1
ATOM 689 O O . CYS A 1 93 ? -1.071 -6.568 10.307 1.00 98.00 93 CYS A O 1
ATOM 691 N N . LEU A 1 94 ? -3.098 -6.746 11.242 1.00 98.31 94 LEU A N 1
ATOM 692 C CA . LEU A 1 94 ? -3.104 -8.200 11.435 1.00 98.31 94 LEU A CA 1
ATOM 693 C C . LEU A 1 94 ? -4.268 -8.878 10.681 1.00 98.31 94 LEU A C 1
ATOM 695 O O . LEU A 1 94 ? -4.457 -10.087 10.793 1.00 98.31 94 LEU A O 1
ATOM 699 N N . SER A 1 95 ? -5.069 -8.088 9.964 1.00 98.00 95 SER A N 1
ATOM 700 C CA . SER A 1 95 ? -6.135 -8.499 9.049 1.00 98.00 95 SER A CA 1
ATOM 701 C C . SER A 1 95 ? -6.287 -7.434 7.962 1.00 98.00 95 SER A C 1
ATOM 703 O O . SER A 1 95 ? -5.719 -6.343 8.082 1.00 98.00 95 SER A O 1
ATOM 705 N N . ASP A 1 96 ? -7.117 -7.705 6.956 1.00 97.62 96 ASP A N 1
ATOM 706 C CA . ASP A 1 96 ? -7.645 -6.632 6.111 1.00 97.62 96 ASP A CA 1
ATOM 707 C C . ASP A 1 96 ? -8.447 -5.650 6.975 1.00 97.62 96 ASP A C 1
ATOM 709 O O . ASP A 1 96 ? -9.093 -6.058 7.947 1.00 97.62 96 ASP A O 1
ATOM 713 N N . ILE A 1 97 ? -8.378 -4.360 6.641 1.00 97.25 97 ILE A N 1
ATOM 714 C CA . ILE A 1 97 ? -9.027 -3.277 7.386 1.00 97.25 97 ILE A CA 1
ATOM 715 C C . ILE A 1 97 ? -9.950 -2.506 6.451 1.00 97.25 97 ILE A C 1
ATOM 717 O O . ILE A 1 97 ? -9.521 -1.989 5.422 1.00 97.25 97 ILE A O 1
ATOM 721 N N . ASN A 1 98 ? -11.215 -2.378 6.841 1.00 94.94 98 ASN A N 1
ATOM 722 C CA . ASN A 1 98 ? -12.230 -1.653 6.084 1.00 94.94 98 ASN A CA 1
ATOM 723 C C . ASN A 1 98 ? -12.603 -0.363 6.827 1.00 94.94 98 ASN A C 1
ATOM 725 O O . ASN A 1 98 ? -13.154 -0.427 7.925 1.00 94.94 98 ASN A O 1
ATOM 729 N N . VAL A 1 99 ? -12.335 0.806 6.241 1.00 93.50 99 VAL A N 1
ATOM 730 C CA . VAL A 1 99 ? -12.679 2.124 6.802 1.00 93.50 99 VAL A CA 1
ATOM 731 C C . VAL A 1 99 ? -13.702 2.806 5.905 1.00 93.50 99 VAL A C 1
ATOM 733 O O . VAL A 1 99 ? -13.444 3.052 4.731 1.00 93.50 99 VAL A O 1
ATOM 736 N N . LYS A 1 100 ? -14.875 3.127 6.448 1.00 88.62 100 LYS A N 1
ATOM 737 C CA . LYS A 1 100 ? -16.000 3.653 5.667 1.00 88.62 100 LYS A CA 1
ATOM 738 C C . LYS A 1 100 ? -15.945 5.156 5.432 1.00 88.62 100 LYS A C 1
ATOM 740 O O . LYS A 1 100 ? -16.288 5.596 4.340 1.00 88.62 100 LYS A O 1
ATOM 745 N N . GLU A 1 101 ? -15.619 5.926 6.466 1.00 86.81 101 GLU A N 1
ATOM 746 C CA . GLU A 1 101 ? -15.767 7.382 6.464 1.00 86.81 101 GLU A CA 1
ATOM 747 C C . GLU A 1 101 ? -14.408 8.070 6.354 1.00 86.81 101 GLU A C 1
ATOM 749 O O . GLU A 1 101 ? -14.055 8.539 5.276 1.00 86.81 101 GLU A O 1
ATOM 754 N N . ASN A 1 102 ? -13.638 8.120 7.445 1.00 85.56 102 ASN A N 1
ATOM 755 C CA . ASN A 1 102 ? -12.379 8.859 7.487 1.00 85.56 102 ASN A CA 1
ATOM 756 C C . ASN A 1 102 ? -11.231 7.984 7.988 1.00 85.56 102 ASN A C 1
ATOM 758 O O . ASN A 1 102 ? -11.366 7.256 8.972 1.00 85.56 102 ASN A O 1
ATOM 762 N N . LEU A 1 103 ? -10.082 8.125 7.336 1.00 89.12 103 LEU A N 1
ATOM 763 C CA . LEU A 1 103 ? -8.795 7.678 7.841 1.00 89.12 103 LEU A CA 1
ATOM 764 C C . LEU A 1 103 ? -7.946 8.923 8.105 1.00 89.12 103 LEU A C 1
ATOM 766 O O . LEU A 1 103 ? -7.625 9.650 7.168 1.00 89.12 103 LEU A O 1
ATOM 770 N N . ASP A 1 104 ? -7.610 9.168 9.368 1.00 86.50 104 ASP A N 1
ATOM 771 C CA . ASP A 1 104 ? -6.704 10.244 9.771 1.00 86.50 104 ASP A CA 1
ATOM 772 C C . ASP A 1 104 ? -5.393 9.635 10.259 1.00 86.50 104 ASP A C 1
ATOM 774 O O . ASP A 1 104 ? -5.376 8.776 11.142 1.00 86.50 104 ASP A O 1
ATOM 778 N N . VAL A 1 105 ? -4.291 10.058 9.654 1.00 84.38 105 VAL A N 1
ATOM 779 C CA . VAL A 1 105 ? -2.958 9.544 9.934 1.00 84.38 105 VAL A CA 1
ATOM 780 C C . VAL A 1 105 ? -2.039 10.740 10.113 1.00 84.38 105 VAL A C 1
ATOM 782 O O . VAL A 1 105 ? -1.672 11.415 9.152 1.00 84.38 105 VAL A O 1
ATOM 785 N N . THR A 1 106 ? -1.662 11.016 11.360 1.00 74.81 106 THR A N 1
ATOM 786 C CA . THR A 1 106 ? -0.784 12.142 11.688 1.00 74.81 106 THR A CA 1
ATOM 787 C C . THR A 1 106 ? 0.593 11.630 12.082 1.00 74.81 106 THR A C 1
ATOM 789 O O . THR A 1 106 ? 0.713 10.899 13.065 1.00 74.81 106 THR A O 1
ATOM 792 N N . GLN A 1 107 ? 1.632 12.031 11.339 1.00 70.50 107 GLN A N 1
ATOM 793 C CA . GLN A 1 107 ? 3.052 11.834 11.691 1.00 70.50 107 GLN A CA 1
ATOM 794 C C . GLN A 1 107 ? 3.486 10.366 11.920 1.00 70.50 107 GLN A C 1
ATOM 796 O O . GLN A 1 107 ? 4.527 10.109 12.523 1.00 70.50 107 GLN A O 1
ATOM 801 N N . SER A 1 108 ? 2.701 9.400 11.443 1.00 74.62 108 SER A N 1
ATOM 802 C CA . SER A 1 108 ? 2.897 7.963 11.653 1.00 74.62 108 SER A CA 1
ATOM 803 C C . SER A 1 108 ? 2.457 7.171 10.429 1.00 74.62 108 SER A C 1
ATOM 805 O O . SER A 1 108 ? 1.582 7.623 9.714 1.00 74.62 108 SER A O 1
ATOM 807 N N . GLY A 1 109 ? 3.064 6.022 10.138 1.00 86.19 109 GLY A N 1
ATOM 808 C CA . GLY A 1 109 ? 2.694 5.208 8.972 1.00 86.19 109 GLY A CA 1
ATOM 809 C C . GLY A 1 109 ? 1.712 4.080 9.298 1.00 86.19 109 GLY A C 1
ATOM 810 O O . GLY A 1 109 ? 1.367 3.846 10.457 1.00 86.19 109 GLY A O 1
ATOM 811 N N . ILE A 1 110 ? 1.306 3.322 8.277 1.00 92.00 110 ILE A N 1
ATOM 812 C CA . ILE A 1 110 ? 0.578 2.053 8.451 1.00 92.00 110 ILE A CA 1
ATOM 813 C C . ILE A 1 110 ? 1.381 0.937 7.787 1.00 92.00 110 ILE A C 1
ATOM 815 O O . ILE A 1 110 ? 1.690 0.987 6.600 1.00 92.00 110 ILE A O 1
ATOM 819 N N . ASN A 1 111 ? 1.749 -0.077 8.560 1.00 93.94 111 ASN A N 1
ATOM 820 C CA . ASN A 1 111 ? 2.316 -1.308 8.042 1.00 93.94 111 ASN A CA 1
ATOM 821 C C . ASN A 1 111 ? 1.181 -2.298 7.804 1.00 93.94 111 ASN A C 1
ATOM 823 O O . ASN A 1 111 ? 0.632 -2.864 8.746 1.00 93.94 111 ASN A O 1
ATOM 827 N N . LEU A 1 112 ? 0.841 -2.508 6.540 1.00 95.56 112 LEU A N 1
ATOM 828 C CA . LEU A 1 112 ? -0.253 -3.381 6.140 1.00 95.56 112 LEU A CA 1
ATOM 829 C C . LEU A 1 112 ? 0.094 -4.863 6.326 1.00 95.56 112 LEU A C 1
ATOM 831 O O . LEU A 1 112 ? -0.812 -5.679 6.408 1.00 95.56 112 LEU A O 1
ATOM 835 N N . ASN A 1 113 ? 1.379 -5.215 6.455 1.00 95.88 113 ASN A N 1
ATOM 836 C CA . ASN A 1 113 ? 1.839 -6.554 6.840 1.00 95.88 113 ASN A CA 1
ATOM 837 C C . ASN A 1 113 ? 1.227 -7.713 6.013 1.00 95.88 113 ASN A C 1
ATOM 839 O O . ASN A 1 113 ? 0.883 -8.769 6.534 1.00 95.88 113 ASN A O 1
ATOM 843 N N . GLY A 1 114 ? 1.090 -7.505 4.707 1.00 95.38 114 GLY A N 1
ATOM 844 C CA . GLY A 1 114 ? 0.518 -8.437 3.737 1.00 95.38 114 GLY A CA 1
ATOM 845 C C . GLY A 1 114 ? -0.991 -8.293 3.527 1.00 95.38 114 GLY A C 1
ATOM 846 O O . GLY A 1 114 ? -1.546 -9.049 2.734 1.00 95.38 114 GLY A O 1
ATOM 847 N N . HIS A 1 115 ? -1.644 -7.351 4.209 1.00 97.44 115 HIS A N 1
ATOM 848 C CA . HIS A 1 115 ? -3.090 -7.134 4.159 1.00 97.44 115 HIS A CA 1
ATOM 849 C C . HIS A 1 115 ? -3.496 -5.945 3.281 1.00 97.44 115 HIS A C 1
ATOM 851 O O . HIS A 1 115 ? -2.659 -5.174 2.797 1.00 97.44 115 HIS A O 1
ATOM 857 N N . SER A 1 116 ? -4.807 -5.799 3.105 1.00 95.75 116 SER A N 1
ATOM 858 C CA . SER A 1 116 ? -5.430 -4.727 2.334 1.00 95.75 116 SER A CA 1
ATOM 859 C C . SER A 1 116 ? -6.110 -3.707 3.249 1.00 95.75 116 SER A C 1
ATOM 861 O O . SER A 1 116 ? -6.839 -4.062 4.178 1.00 95.75 116 SER A O 1
ATOM 863 N N . LEU A 1 117 ? -5.913 -2.421 2.966 1.00 95.38 117 LEU A N 1
ATOM 864 C CA . LEU A 1 117 ? -6.664 -1.322 3.570 1.00 95.38 117 LEU A CA 1
ATOM 865 C C . LEU A 1 117 ? -7.691 -0.808 2.565 1.00 95.38 117 LEU A C 1
ATOM 867 O O . LEU A 1 117 ? -7.331 -0.212 1.552 1.00 95.38 117 LEU A O 1
ATOM 871 N N . HIS A 1 118 ? -8.972 -1.026 2.842 1.00 93.06 118 HIS A N 1
ATOM 872 C CA . HIS A 1 118 ? -10.068 -0.577 1.995 1.00 93.06 118 HIS A CA 1
ATOM 873 C C . HIS A 1 118 ? -10.681 0.708 2.542 1.00 93.06 118 HIS A C 1
ATOM 875 O O . HIS A 1 118 ? -11.159 0.759 3.675 1.00 93.06 118 HIS A O 1
ATOM 881 N N . LEU A 1 119 ? -10.701 1.737 1.707 1.00 89.69 119 LEU A N 1
ATOM 882 C CA . LEU A 1 119 ? -11.245 3.051 1.997 1.00 89.69 119 LEU A CA 1
ATOM 883 C C . LEU A 1 119 ? -12.575 3.221 1.260 1.00 89.69 119 LEU A C 1
ATOM 885 O O . LEU A 1 119 ? -12.677 3.006 0.048 1.00 89.69 119 LEU A O 1
ATOM 889 N N . GLY A 1 120 ? -13.609 3.599 2.008 1.00 83.00 120 GLY A N 1
ATOM 890 C CA . GLY A 1 120 ? -14.938 3.895 1.490 1.00 83.00 120 GLY A CA 1
ATOM 891 C C . GLY A 1 120 ? -14.942 5.087 0.536 1.00 83.00 120 GLY A C 1
ATOM 892 O O . GLY A 1 120 ? -13.992 5.868 0.464 1.00 83.00 120 GLY A O 1
ATOM 893 N N . SER A 1 121 ? -16.025 5.222 -0.230 1.00 69.81 121 SER A N 1
ATOM 894 C CA . SER A 1 121 ? -16.136 6.286 -1.223 1.00 69.81 121 SER A CA 1
ATOM 895 C C . SER A 1 121 ? -16.230 7.652 -0.530 1.00 69.81 121 SER A C 1
ATOM 897 O O . SER A 1 121 ? -17.050 7.819 0.376 1.00 69.81 121 SER A O 1
ATOM 899 N N . PRO A 1 122 ? -15.406 8.641 -0.908 1.00 58.34 122 PRO A N 1
ATOM 900 C CA . PRO A 1 122 ? -15.241 9.848 -0.115 1.00 58.34 122 PRO A CA 1
ATOM 901 C C . PRO A 1 122 ? -16.504 10.719 -0.152 1.00 58.34 122 PRO A C 1
ATOM 903 O O . PRO A 1 122 ? -17.062 10.999 -1.210 1.00 58.34 122 PRO A O 1
ATOM 906 N N . SER A 1 123 ? -16.879 11.277 0.995 1.00 41.56 123 SER A N 1
ATOM 907 C CA . SER A 1 123 ? -17.463 12.626 1.038 1.00 41.56 123 SER A CA 1
ATOM 908 C C . SER A 1 123 ? -16.595 13.607 1.833 1.00 41.56 123 SER A C 1
ATOM 910 O O . SER A 1 123 ? -17.039 14.715 2.122 1.00 41.56 123 SER A O 1
ATOM 912 N N . GLY A 1 124 ? -15.362 13.225 2.189 1.00 44.78 124 GLY A N 1
ATOM 913 C CA . GLY A 1 124 ? -14.493 14.090 2.985 1.00 44.78 124 GLY A CA 1
ATOM 914 C C . GLY A 1 124 ? -13.194 13.480 3.499 1.00 44.78 124 GLY A C 1
ATOM 915 O O . GLY A 1 124 ? -12.793 13.850 4.593 1.00 44.78 124 GLY A O 1
ATOM 916 N N . ILE A 1 125 ? -12.516 12.601 2.753 1.00 45.62 125 ILE A N 1
ATOM 917 C CA . ILE A 1 125 ? -11.172 12.178 3.170 1.00 45.62 125 ILE A CA 1
ATOM 918 C C . ILE A 1 125 ? -10.196 13.303 2.798 1.00 45.62 125 ILE A C 1
ATOM 920 O O . ILE A 1 125 ? -10.034 13.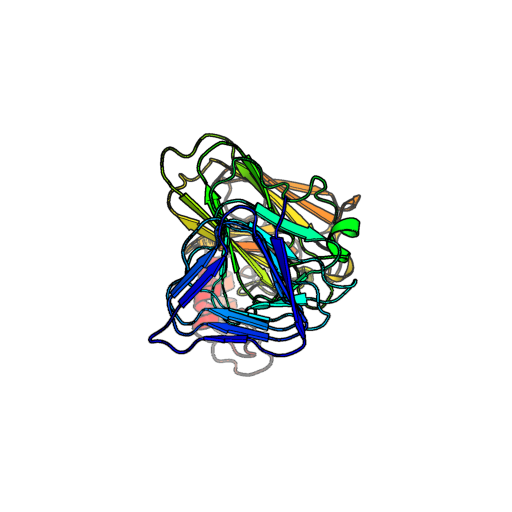574 1.604 1.00 45.62 125 ILE A O 1
ATOM 924 N N . PRO A 1 126 ? -9.508 13.960 3.749 1.00 44.09 126 PRO A N 1
ATOM 925 C CA . PRO A 1 126 ? -8.295 14.674 3.419 1.00 44.09 126 PRO A CA 1
ATOM 926 C C . PRO A 1 126 ? -7.233 13.605 3.194 1.00 44.09 126 PRO A C 1
ATOM 928 O O . PRO A 1 126 ? -6.386 13.351 4.046 1.00 44.09 126 PRO A O 1
ATOM 931 N N . ILE A 1 127 ? -7.261 12.973 2.023 1.00 49.59 127 ILE A N 1
ATOM 932 C CA . ILE A 1 127 ? -6.046 12.385 1.503 1.00 49.59 127 ILE A CA 1
ATOM 933 C C . ILE A 1 127 ? -5.158 13.569 1.093 1.00 49.59 127 ILE A C 1
ATOM 935 O O . ILE A 1 127 ? -5.128 13.982 -0.059 1.00 49.59 127 ILE A O 1
ATOM 939 N N . LEU A 1 128 ? -4.525 14.157 2.113 1.00 49.72 128 LEU A N 1
ATOM 940 C CA . LEU A 1 128 ? -3.234 14.830 2.086 1.00 49.72 128 LEU A CA 1
ATOM 941 C C . LEU A 1 128 ? -3.134 15.885 0.987 1.00 49.72 128 LEU A C 1
ATOM 943 O O . LEU A 1 128 ? -2.763 15.615 -0.151 1.00 49.72 128 LEU A O 1
ATOM 947 N N . SER A 1 129 ? -3.424 17.128 1.363 1.00 41.50 129 SER A N 1
ATOM 948 C CA . SER A 1 129 ? -3.434 18.302 0.483 1.00 41.50 129 SER A CA 1
ATOM 949 C C . SER A 1 129 ? -2.088 18.641 -0.181 1.00 41.50 129 SER A C 1
ATOM 951 O O . SER A 1 129 ? -1.985 19.680 -0.827 1.00 41.50 129 SER A O 1
ATOM 953 N N . ALA A 1 130 ? -1.054 17.813 -0.031 1.00 51.75 130 ALA A N 1
ATOM 954 C CA . ALA A 1 130 ? 0.190 17.948 -0.765 1.00 51.75 130 ALA A CA 1
ATOM 955 C C . ALA A 1 130 ? 0.661 16.579 -1.267 1.00 51.75 130 ALA A C 1
ATOM 957 O O . ALA A 1 130 ? 1.080 15.719 -0.495 1.00 51.75 130 ALA A O 1
ATOM 958 N N . PHE A 1 131 ? 0.640 16.410 -2.587 1.00 65.12 131 PHE A N 1
ATOM 959 C CA . PHE A 1 131 ? 1.508 15.467 -3.282 1.00 65.12 131 PHE A CA 1
ATOM 960 C C . PHE A 1 131 ? 2.941 16.023 -3.221 1.00 65.12 131 PHE A C 1
ATOM 962 O O . PHE A 1 131 ? 3.425 16.650 -4.160 1.00 65.12 131 PHE A O 1
ATOM 969 N N . ASP A 1 132 ? 3.558 15.914 -2.043 1.00 67.75 132 ASP A N 1
ATOM 970 C CA . ASP A 1 132 ? 4.916 16.379 -1.755 1.00 67.75 132 ASP A CA 1
ATOM 971 C C . ASP A 1 132 ? 5.674 15.270 -1.030 1.00 67.75 132 ASP A C 1
ATOM 973 O O . ASP A 1 132 ? 5.417 14.968 0.143 1.00 67.75 132 ASP A O 1
ATOM 977 N N . ILE A 1 133 ? 6.636 14.687 -1.739 1.00 66.56 133 ILE A N 1
ATOM 978 C CA . ILE A 1 133 ? 7.472 13.590 -1.262 1.00 66.56 133 ILE A CA 1
ATOM 979 C C . ILE A 1 133 ? 8.205 13.905 0.050 1.00 66.56 133 ILE A C 1
ATOM 981 O O . ILE A 1 133 ? 8.417 13.013 0.873 1.00 66.56 133 ILE A O 1
ATOM 985 N N . ASN A 1 134 ? 8.528 15.175 0.312 1.00 67.12 134 ASN A N 1
ATOM 986 C CA . ASN A 1 134 ? 9.196 15.573 1.549 1.00 67.12 134 ASN A CA 1
ATOM 987 C C . ASN A 1 134 ? 8.244 15.481 2.744 1.00 67.12 134 ASN A C 1
ATOM 989 O O . ASN A 1 134 ? 8.640 15.022 3.814 1.00 67.12 134 ASN A O 1
ATOM 993 N N . THR A 1 135 ? 6.977 15.864 2.566 1.00 63.72 135 THR A N 1
ATOM 994 C CA . THR A 1 135 ? 5.958 15.735 3.620 1.00 63.72 135 THR A CA 1
ATOM 995 C C . THR A 1 135 ? 5.572 14.274 3.861 1.00 63.72 135 THR A C 1
ATOM 997 O O . THR A 1 135 ? 5.419 13.858 5.011 1.00 63.72 135 THR A O 1
ATOM 1000 N N . LEU A 1 136 ? 5.514 13.476 2.792 1.00 64.25 136 LEU A N 1
ATOM 1001 C CA . LEU A 1 136 ? 5.125 12.061 2.803 1.00 64.25 136 LEU A CA 1
ATOM 1002 C C . LEU A 1 136 ? 6.261 11.127 3.254 1.00 64.25 136 LEU A C 1
ATOM 1004 O O . LEU A 1 136 ? 6.026 9.971 3.589 1.00 64.25 136 LEU A O 1
ATOM 1008 N N . SER A 1 137 ? 7.488 11.636 3.382 1.00 61.56 137 SER A N 1
ATOM 1009 C CA . SER A 1 137 ? 8.581 10.921 4.058 1.00 61.56 137 SER A CA 1
ATOM 1010 C C . SER A 1 137 ? 8.321 10.689 5.556 1.00 61.56 137 SER A C 1
ATOM 1012 O O . SER A 1 137 ? 8.930 9.809 6.164 1.00 61.56 137 SER A O 1
ATOM 1014 N N . THR A 1 138 ? 7.405 11.459 6.161 1.00 67.56 138 THR A N 1
ATOM 1015 C CA . THR A 1 138 ? 7.097 11.378 7.599 1.00 67.56 138 THR A CA 1
ATOM 1016 C C . THR A 1 138 ? 5.973 10.397 7.936 1.00 67.56 138 THR A C 1
ATOM 1018 O O . THR A 1 138 ? 5.829 10.027 9.101 1.00 67.56 138 THR A O 1
ATOM 1021 N N . TYR A 1 139 ? 5.205 9.953 6.939 1.00 74.56 139 TYR A N 1
ATOM 1022 C CA . TYR A 1 139 ? 4.191 8.912 7.077 1.00 74.56 139 TYR A CA 1
ATOM 1023 C C . TYR A 1 139 ? 3.851 8.293 5.717 1.00 74.56 139 TYR A C 1
ATOM 1025 O O . TYR A 1 139 ? 3.574 8.996 4.749 1.00 74.56 139 TYR A O 1
ATOM 1033 N N . TYR A 1 140 ? 3.863 6.964 5.652 1.00 84.44 140 TYR A N 1
ATOM 1034 C CA . TYR A 1 140 ? 3.532 6.212 4.446 1.00 84.44 140 TYR A CA 1
ATOM 1035 C C . TYR A 1 140 ? 3.029 4.807 4.800 1.00 84.44 140 TYR A C 1
ATOM 1037 O O . TYR A 1 140 ? 3.157 4.343 5.938 1.00 84.44 140 TYR A O 1
ATOM 1045 N N . PHE A 1 141 ? 2.416 4.143 3.828 1.00 90.44 141 PHE A N 1
ATOM 1046 C CA . PHE A 1 141 ? 1.848 2.809 3.929 1.00 90.44 141 PHE A CA 1
ATOM 1047 C C . PHE A 1 141 ? 2.781 1.797 3.271 1.00 90.44 141 PHE A C 1
ATOM 1049 O O . PHE A 1 141 ? 3.237 2.022 2.151 1.00 90.44 141 PHE A O 1
ATOM 1056 N N . ILE A 1 142 ? 3.073 0.699 3.970 1.00 91.31 142 ILE A N 1
ATOM 1057 C CA . ILE A 1 142 ? 4.039 -0.317 3.528 1.00 91.31 142 ILE A CA 1
ATOM 1058 C C . ILE A 1 142 ? 3.456 -1.723 3.552 1.00 91.31 142 ILE A C 1
ATOM 1060 O O . ILE A 1 142 ? 2.547 -2.008 4.327 1.00 91.31 142 ILE A O 1
ATOM 1064 N N . ASN A 1 143 ? 4.078 -2.615 2.777 1.00 92.19 143 ASN A N 1
ATOM 1065 C CA . ASN A 1 143 ? 3.874 -4.064 2.828 1.00 92.19 143 ASN A CA 1
ATOM 1066 C C . ASN A 1 143 ? 2.412 -4.491 2.629 1.00 92.19 143 ASN A C 1
ATOM 1068 O O . ASN A 1 143 ? 1.912 -5.293 3.402 1.00 92.19 143 ASN A O 1
ATOM 1072 N N . GLY A 1 144 ? 1.704 -3.964 1.636 1.00 93.62 144 GLY A N 1
ATOM 1073 C CA . GLY A 1 144 ? 0.333 -4.386 1.340 1.00 93.62 144 GLY A CA 1
ATOM 1074 C C . GLY A 1 144 ? -0.313 -3.510 0.280 1.00 93.62 144 GLY A C 1
ATOM 1075 O O . GLY A 1 144 ? 0.384 -2.793 -0.443 1.00 93.62 144 GLY A O 1
ATOM 1076 N N . THR A 1 145 ? -1.636 -3.568 0.195 1.00 94.38 145 THR A N 1
ATOM 1077 C CA . THR A 1 145 ? -2.420 -2.829 -0.799 1.00 94.38 145 THR A CA 1
ATOM 1078 C C . THR A 1 145 ? -3.349 -1.818 -0.137 1.00 94.38 145 THR A C 1
ATOM 1080 O O . THR A 1 145 ? -3.868 -2.027 0.962 1.00 94.38 145 THR A O 1
ATOM 1083 N N . VAL A 1 146 ? -3.591 -0.703 -0.820 1.00 93.50 146 VAL A N 1
ATOM 1084 C CA . VAL A 1 146 ? -4.610 0.270 -0.423 1.00 93.50 146 VAL A CA 1
ATOM 1085 C C . VAL A 1 146 ? -5.625 0.401 -1.534 1.00 93.50 146 VAL A C 1
ATOM 1087 O O . VAL A 1 146 ? -5.280 0.758 -2.657 1.00 93.50 146 VAL A O 1
ATOM 1090 N N . ARG A 1 147 ? -6.884 0.126 -1.206 1.00 91.00 147 ARG A N 1
ATOM 1091 C CA . ARG A 1 147 ? -8.022 0.234 -2.110 1.00 91.00 147 ARG A CA 1
ATOM 1092 C C . ARG A 1 147 ? -8.842 1.459 -1.769 1.00 91.00 147 ARG A C 1
ATOM 1094 O O . ARG A 1 147 ? -9.228 1.646 -0.623 1.00 91.00 147 ARG A O 1
ATOM 1101 N N . GLN A 1 148 ? -9.178 2.241 -2.778 1.00 88.06 148 GLN A N 1
ATOM 1102 C CA . GLN A 1 148 ? -10.096 3.359 -2.683 1.00 88.06 148 GLN A CA 1
ATOM 1103 C C . GLN A 1 148 ? -11.343 3.058 -3.511 1.00 88.06 148 GLN A C 1
ATOM 1105 O O . GLN A 1 148 ? -11.266 2.897 -4.731 1.00 88.06 148 GLN A O 1
ATOM 1110 N N . ASN A 1 149 ? -12.501 3.016 -2.852 1.00 83.19 149 ASN A N 1
ATOM 1111 C CA . ASN A 1 149 ? -13.785 2.956 -3.538 1.00 83.19 149 ASN A CA 1
ATOM 1112 C C . ASN A 1 149 ? -14.111 4.316 -4.166 1.00 83.19 149 ASN A C 1
ATOM 1114 O O . ASN A 1 149 ? -13.816 5.378 -3.609 1.00 83.19 149 ASN A O 1
ATOM 1118 N N . LEU A 1 150 ? -14.755 4.280 -5.325 1.00 77.50 150 LEU A N 1
ATOM 1119 C CA . LEU A 1 150 ? -15.109 5.443 -6.123 1.00 77.50 150 LEU A CA 1
ATOM 1120 C C . LEU A 1 150 ? -16.629 5.631 -6.121 1.00 77.50 150 LEU A C 1
ATOM 1122 O O . LEU A 1 150 ? -17.386 4.672 -6.258 1.00 77.50 150 LEU A O 1
ATOM 1126 N N . SER A 1 151 ? -17.084 6.875 -5.963 1.00 66.69 151 SER A N 1
ATOM 1127 C CA . SER A 1 151 ? -18.509 7.249 -6.058 1.00 66.69 151 SER A CA 1
ATOM 1128 C C . SER A 1 151 ? -18.752 8.543 -6.835 1.00 66.69 151 SER A C 1
ATOM 1130 O O . SER A 1 151 ? -19.830 8.727 -7.395 1.00 66.69 151 SER A O 1
ATOM 1132 N N . THR A 1 152 ? -17.771 9.446 -6.892 1.00 65.69 152 THR A N 1
ATOM 1133 C CA . THR A 1 152 ? -17.837 10.718 -7.624 1.00 65.69 152 THR A CA 1
ATOM 1134 C C . THR A 1 152 ? -16.472 11.083 -8.202 1.00 65.69 152 THR A C 1
ATOM 1136 O O . THR A 1 152 ? -15.472 10.443 -7.882 1.00 65.69 152 THR A O 1
ATOM 1139 N N . GLN A 1 153 ? -16.420 12.145 -9.015 1.00 66.06 153 GLN A N 1
ATOM 1140 C CA . GLN A 1 153 ? -15.156 12.789 -9.367 1.00 66.06 153 GLN A CA 1
ATOM 1141 C C . GLN A 1 153 ? -14.416 13.204 -8.088 1.00 66.06 153 GLN A C 1
ATOM 1143 O O . GLN A 1 153 ? -14.997 13.862 -7.221 1.00 66.06 153 GLN A O 1
ATOM 1148 N N . ALA A 1 154 ? -13.163 12.790 -7.972 1.00 69.94 154 ALA A N 1
ATOM 1149 C CA . ALA A 1 154 ? -12.314 13.012 -6.814 1.00 69.94 154 ALA A CA 1
ATOM 1150 C C . ALA A 1 154 ? -10.830 12.832 -7.170 1.00 69.94 154 ALA A C 1
ATOM 1152 O O . ALA A 1 154 ? -10.480 12.141 -8.136 1.00 69.94 154 ALA A O 1
ATOM 1153 N N . GLU A 1 155 ? -9.988 13.466 -6.358 1.00 79.38 155 GLU A N 1
ATOM 1154 C CA . GLU A 1 155 ? -8.539 13.292 -6.343 1.00 79.38 155 GLU A CA 1
ATOM 1155 C C . GLU A 1 155 ? -8.130 12.584 -5.053 1.00 79.38 155 GLU A C 1
ATOM 1157 O O . GLU A 1 155 ? -8.656 12.882 -3.978 1.00 79.38 155 GLU A O 1
ATOM 1162 N N . PHE A 1 156 ? -7.190 11.651 -5.163 1.00 78.38 156 PHE A N 1
ATOM 1163 C CA . PHE A 1 156 ? -6.741 10.806 -4.062 1.00 78.38 156 PHE A CA 1
ATOM 1164 C C . PHE A 1 156 ? -5.225 10.659 -4.109 1.00 78.38 156 PHE A C 1
ATOM 1166 O O . PHE A 1 156 ? -4.699 10.260 -5.140 1.00 78.38 156 PHE A O 1
ATOM 1173 N N . THR A 1 157 ? -4.526 10.921 -3.006 1.00 84.56 157 THR A N 1
ATOM 1174 C CA . THR A 1 157 ? -3.069 10.719 -2.880 1.00 84.56 157 THR A CA 1
ATOM 1175 C C . THR A 1 157 ? -2.724 9.541 -1.967 1.00 84.56 157 THR A C 1
ATOM 1177 O O . THR A 1 157 ? -2.625 9.683 -0.757 1.00 84.56 157 THR A O 1
ATOM 1180 N N . PHE A 1 158 ? -2.470 8.365 -2.513 1.00 86.88 158 PHE A N 1
ATOM 1181 C CA . PHE A 1 158 ? -2.002 7.224 -1.735 1.00 86.88 158 PHE A CA 1
ATOM 1182 C C . PHE A 1 158 ? -0.589 7.499 -1.187 1.00 86.88 158 PHE A C 1
ATOM 1184 O O . PHE A 1 158 ? 0.352 7.624 -1.981 1.00 86.88 158 PHE A O 1
ATOM 1191 N N . PRO A 1 159 ? -0.398 7.584 0.145 1.00 87.00 159 PRO A N 1
ATOM 1192 C CA . PRO A 1 159 ? 0.910 7.817 0.744 1.00 87.00 159 PRO A CA 1
ATOM 1193 C C . PRO A 1 159 ? 1.674 6.490 0.802 1.00 87.00 159 PRO A C 1
ATOM 1195 O O . PRO A 1 159 ? 1.867 5.930 1.870 1.00 87.00 159 PRO A O 1
ATOM 1198 N N . LEU A 1 160 ? 2.032 5.916 -0.342 1.00 88.19 160 LEU A N 1
ATOM 1199 C CA . LEU A 1 160 ? 2.707 4.616 -0.406 1.00 88.19 160 LEU A CA 1
ATOM 1200 C C . LEU A 1 160 ? 4.204 4.748 -0.114 1.00 88.19 160 LEU A C 1
ATOM 1202 O O . LEU A 1 160 ? 4.807 5.801 -0.332 1.00 88.19 160 LEU A O 1
ATOM 1206 N N . GLY A 1 161 ? 4.813 3.667 0.362 1.00 84.69 161 GLY A N 1
ATOM 1207 C CA . GLY A 1 161 ? 6.251 3.592 0.571 1.00 84.69 161 GLY A CA 1
ATOM 1208 C C . GLY A 1 161 ? 6.764 2.170 0.792 1.00 84.69 161 GLY A C 1
ATOM 1209 O O . GLY A 1 161 ? 6.015 1.194 0.767 1.00 84.69 161 GLY A O 1
ATOM 1210 N N . SER A 1 162 ? 8.069 2.048 1.021 1.00 78.25 162 SER A N 1
ATOM 1211 C CA . SER A 1 162 ? 8.737 0.809 1.433 1.00 78.25 162 SER A CA 1
ATOM 1212 C C . SER A 1 162 ? 10.086 1.128 2.064 1.00 78.25 162 SER A C 1
ATOM 1214 O O . SER A 1 162 ? 10.837 1.941 1.534 1.00 78.25 162 SER A O 1
ATOM 1216 N N . ASN A 1 163 ? 10.411 0.473 3.185 1.00 69.94 163 ASN A N 1
ATOM 1217 C CA . ASN A 1 163 ? 11.732 0.529 3.826 1.00 69.94 163 ASN A CA 1
ATOM 1218 C C . ASN A 1 163 ? 12.332 1.952 3.919 1.00 69.94 163 ASN A C 1
ATOM 1220 O O . ASN A 1 163 ? 13.462 2.171 3.492 1.00 69.94 163 ASN A O 1
ATOM 1224 N N . ALA A 1 164 ? 11.587 2.916 4.479 1.00 70.81 164 ALA A N 1
ATOM 1225 C CA . ALA A 1 164 ? 11.991 4.328 4.602 1.00 70.81 164 ALA A CA 1
ATOM 1226 C C . ALA A 1 164 ? 11.990 5.175 3.319 1.00 70.81 164 ALA A C 1
ATOM 1228 O O . ALA A 1 164 ? 12.408 6.331 3.363 1.00 70.81 164 ALA A O 1
ATOM 1229 N N . LEU A 1 165 ? 11.461 4.657 2.211 1.00 79.75 165 LEU A N 1
ATOM 1230 C CA . LEU A 1 165 ? 11.232 5.414 0.982 1.00 79.75 165 LEU A CA 1
ATOM 1231 C C . LEU A 1 165 ? 9.742 5.704 0.813 1.00 79.75 165 LEU A C 1
ATOM 1233 O O . LEU A 1 165 ? 8.920 4.802 0.955 1.00 79.75 165 LEU A O 1
ATOM 1237 N N . SER A 1 166 ? 9.408 6.956 0.504 1.00 83.88 166 SER A N 1
ATOM 1238 C CA . SER A 1 166 ? 8.053 7.378 0.146 1.00 83.88 166 SER A CA 1
ATOM 1239 C C . SER A 1 166 ? 7.948 7.443 -1.371 1.00 83.88 166 SER A C 1
ATOM 1241 O O . SER A 1 166 ? 8.777 8.092 -2.005 1.00 83.88 166 SER A O 1
ATOM 1243 N N . PHE A 1 167 ? 6.952 6.776 -1.942 1.00 84.88 167 PHE A N 1
ATOM 1244 C CA . PHE A 1 167 ? 6.666 6.809 -3.372 1.00 84.88 167 PHE A CA 1
ATOM 1245 C C . PHE A 1 167 ? 5.166 7.022 -3.611 1.00 84.88 167 PHE A C 1
ATOM 1247 O O . PHE A 1 167 ? 4.432 6.099 -3.978 1.00 84.88 167 PHE A O 1
ATOM 1254 N N . PRO A 1 168 ? 4.661 8.230 -3.319 1.00 88.44 168 PRO A N 1
ATOM 1255 C CA . PRO A 1 168 ? 3.236 8.483 -3.340 1.00 88.44 168 PRO A CA 1
ATOM 1256 C C . PRO A 1 168 ? 2.654 8.378 -4.744 1.00 88.44 168 PRO A C 1
ATOM 1258 O O . PRO A 1 168 ? 3.319 8.641 -5.747 1.00 88.44 168 PRO A O 1
ATOM 1261 N N . LEU A 1 169 ? 1.372 8.043 -4.791 1.00 87.50 169 LEU A N 1
ATOM 1262 C CA . LEU A 1 169 ? 0.595 7.964 -6.018 1.00 87.50 169 LEU A CA 1
ATOM 1263 C C . LEU A 1 169 ? -0.625 8.858 -5.875 1.00 87.50 169 LEU A C 1
ATOM 1265 O O . LEU A 1 169 ? -1.456 8.628 -5.004 1.00 87.50 169 LEU A O 1
ATOM 1269 N N . LYS A 1 170 ? -0.755 9.869 -6.725 1.00 86.62 170 LYS A N 1
ATOM 1270 C CA . LYS A 1 170 ? -1.977 10.658 -6.840 1.00 86.62 170 LYS A CA 1
ATOM 1271 C C . LYS A 1 170 ? -2.794 10.179 -8.028 1.00 86.62 170 LYS A C 1
ATOM 1273 O O . LYS A 1 170 ? -2.259 10.064 -9.120 1.00 86.62 170 LYS A O 1
ATOM 1278 N N . ILE A 1 171 ? -4.083 9.944 -7.825 1.00 82.44 171 ILE A N 1
ATOM 1279 C CA . ILE A 1 171 ? -5.046 9.607 -8.871 1.00 82.44 171 ILE A CA 1
ATOM 1280 C C . ILE A 1 171 ? -6.108 10.698 -8.925 1.00 82.44 171 ILE A C 1
ATOM 1282 O O . ILE A 1 171 ? -6.751 10.986 -7.917 1.00 82.44 171 ILE A O 1
ATOM 1286 N N . SER A 1 172 ? -6.329 11.261 -10.109 1.00 81.75 172 SER A N 1
ATOM 1287 C CA . SER A 1 172 ? -7.380 12.246 -10.370 1.00 81.75 172 SER A CA 1
ATOM 1288 C C . SER A 1 172 ? -8.386 11.653 -11.349 1.00 81.75 172 SER A C 1
ATOM 1290 O O . SER A 1 172 ? -8.064 11.421 -12.511 1.00 81.75 172 SER A O 1
ATOM 1292 N N . THR A 1 173 ? -9.615 11.402 -10.902 1.00 74.31 173 THR A N 1
ATOM 1293 C CA . THR A 1 173 ? -10.680 10.897 -11.786 1.00 74.31 173 THR A CA 1
ATOM 1294 C C . THR A 1 173 ? -11.252 12.032 -12.650 1.00 74.31 173 THR A C 1
ATOM 1296 O O . THR A 1 173 ? -11.437 13.159 -12.190 1.00 74.31 173 THR A O 1
ATOM 1299 N N . LEU A 1 174 ? -11.500 11.760 -13.933 1.00 64.88 174 LEU A N 1
ATOM 1300 C CA . LEU A 1 174 ? -11.862 12.750 -14.956 1.00 64.88 174 LEU A CA 1
ATOM 1301 C C . LEU A 1 174 ? -13.378 12.888 -15.161 1.00 64.88 174 LEU A C 1
ATOM 1303 O O . LEU A 1 174 ? -13.842 13.947 -15.580 1.00 64.88 174 LEU A O 1
ATOM 1307 N N . GLN A 1 175 ? -14.157 11.852 -14.841 1.00 62.25 175 GLN A N 1
ATOM 1308 C CA . GLN A 1 175 ? -15.625 11.856 -14.869 1.00 62.25 175 GLN A CA 1
ATOM 1309 C C . GLN A 1 175 ? -16.184 10.968 -13.748 1.00 62.25 175 GLN A C 1
ATOM 1311 O O . GLN A 1 175 ? -15.481 10.101 -13.231 1.00 62.25 175 GLN A O 1
ATOM 1316 N N . GLN A 1 176 ? -17.453 11.169 -13.367 1.00 56.03 176 GLN A N 1
ATOM 1317 C CA . GLN A 1 176 ? -18.143 10.231 -12.474 1.00 56.03 176 GLN A CA 1
ATOM 1318 C C . GLN A 1 176 ? -18.165 8.849 -13.138 1.00 56.03 176 GLN A C 1
ATOM 1320 O O . GLN A 1 176 ? -18.778 8.691 -14.194 1.00 56.03 176 GLN A O 1
ATOM 1325 N N . SER A 1 177 ? -17.503 7.858 -12.530 1.00 51.31 177 SER A N 1
ATOM 1326 C CA . SER A 1 177 ? -17.674 6.470 -12.960 1.00 51.31 177 SER A CA 1
ATOM 1327 C C . SER A 1 177 ? -19.156 6.103 -12.797 1.00 51.31 177 SER A C 1
ATOM 1329 O O . SER A 1 177 ? -19.706 6.314 -11.715 1.00 51.31 177 SER A O 1
ATOM 1331 N N . PRO A 1 178 ? -19.838 5.588 -13.835 1.00 49.41 178 PRO A N 1
ATOM 1332 C CA . PRO A 1 178 ? -21.259 5.245 -13.759 1.00 49.41 178 PRO A CA 1
ATOM 1333 C C . PRO A 1 178 ? -21.543 3.997 -12.899 1.00 49.41 178 PRO A C 1
ATOM 1335 O O . PRO A 1 178 ? -22.705 3.621 -12.751 1.00 49.41 178 PRO A O 1
ATOM 1338 N N . ALA A 1 179 ? -20.510 3.352 -12.346 1.00 57.03 179 ALA A N 1
ATOM 1339 C CA . ALA A 1 179 ? -20.602 2.163 -11.506 1.00 57.03 179 ALA A CA 1
ATOM 1340 C C . ALA A 1 179 ? -19.816 2.336 -10.196 1.00 57.03 179 ALA A C 1
ATOM 1342 O O . ALA A 1 179 ? -18.821 3.063 -10.155 1.00 57.03 179 ALA A O 1
ATOM 1343 N N . GLU A 1 180 ? -20.253 1.635 -9.142 1.00 69.12 180 GLU A N 1
ATOM 1344 C CA . GLU A 1 180 ? -19.430 1.399 -7.952 1.00 69.12 180 GLU A CA 1
ATOM 1345 C C . GLU A 1 180 ? -18.149 0.688 -8.405 1.00 69.12 180 GLU A C 1
ATOM 1347 O O . GLU A 1 180 ? -18.175 -0.471 -8.823 1.00 69.12 180 GLU A O 1
ATOM 1352 N N . GLY A 1 181 ? -17.043 1.423 -8.397 1.00 80.19 181 GLY A N 1
ATOM 1353 C CA . GLY A 1 181 ? -15.735 0.934 -8.800 1.00 80.19 181 GLY A CA 1
ATOM 1354 C C . GLY A 1 181 ? -14.708 1.177 -7.711 1.00 80.19 181 GLY A C 1
ATOM 1355 O O . GLY A 1 181 ? -14.964 1.889 -6.739 1.00 80.19 181 GLY A O 1
ATOM 1356 N N . TRP A 1 182 ? -13.535 0.591 -7.870 1.00 84.38 182 TRP A N 1
ATOM 1357 C CA . TRP A 1 182 ? -12.423 0.782 -6.953 1.00 84.38 182 TRP A CA 1
ATOM 1358 C C . TRP A 1 182 ? -11.100 0.776 -7.703 1.00 84.38 182 TRP A C 1
ATOM 1360 O O . TRP A 1 182 ? -10.976 0.150 -8.756 1.00 84.38 182 TRP A O 1
ATOM 1370 N N . ILE A 1 183 ? -10.120 1.472 -7.132 1.00 85.69 183 ILE A N 1
ATOM 1371 C CA . ILE A 1 183 ? -8.712 1.377 -7.517 1.00 85.69 183 ILE A CA 1
ATOM 1372 C C . ILE A 1 183 ? -7.949 0.879 -6.305 1.00 85.69 183 ILE A C 1
ATOM 1374 O O . ILE A 1 183 ? -8.132 1.393 -5.205 1.00 85.69 183 ILE A O 1
ATOM 1378 N N . GLU A 1 184 ? -7.109 -0.119 -6.505 1.00 89.94 184 GLU A N 1
ATOM 1379 C CA . GLU A 1 184 ? -6.229 -0.681 -5.500 1.00 89.94 184 GLU A CA 1
ATOM 1380 C C . GLU A 1 184 ? -4.788 -0.558 -5.966 1.00 89.94 184 GLU A C 1
ATOM 1382 O O . GLU A 1 184 ? -4.458 -0.809 -7.124 1.00 89.94 184 GLU A O 1
ATOM 1387 N N . VAL A 1 185 ? -3.938 -0.105 -5.055 1.00 91.25 185 VAL A N 1
ATOM 1388 C CA . VAL A 1 185 ? -2.558 0.240 -5.361 1.00 91.25 185 VAL A CA 1
ATOM 1389 C C . VAL A 1 185 ? -1.621 -0.357 -4.330 1.00 91.25 185 VAL A C 1
ATOM 1391 O O . VAL A 1 185 ? -1.940 -0.463 -3.145 1.00 91.25 185 VAL A O 1
ATOM 1394 N N . SER A 1 186 ? -0.437 -0.723 -4.785 1.00 91.44 186 SER A N 1
ATOM 1395 C CA . SER A 1 186 ? 0.705 -1.052 -3.941 1.00 91.44 186 SER A CA 1
ATOM 1396 C C . SER A 1 186 ? 1.960 -0.523 -4.606 1.00 91.44 186 SER A C 1
ATOM 1398 O O . SER A 1 186 ? 1.950 -0.188 -5.793 1.00 91.44 186 SER A O 1
ATOM 1400 N N . ALA A 1 187 ? 3.044 -0.419 -3.851 1.00 90.69 187 ALA A N 1
ATOM 1401 C CA . ALA A 1 187 ? 4.318 -0.095 -4.451 1.00 90.69 187 ALA A CA 1
ATOM 1402 C C . ALA A 1 187 ? 5.469 -0.821 -3.764 1.00 90.69 187 ALA A C 1
ATOM 1404 O O . ALA A 1 187 ? 5.408 -1.193 -2.589 1.00 90.69 187 ALA A O 1
ATOM 1405 N N . HIS A 1 188 ? 6.484 -1.096 -4.572 1.00 88.56 188 HIS A N 1
ATOM 1406 C CA . HIS A 1 188 ? 7.481 -2.123 -4.326 1.00 88.56 188 HIS A CA 1
ATOM 1407 C C . HIS A 1 188 ? 8.870 -1.518 -4.467 1.00 88.56 188 HIS A C 1
ATOM 1409 O O . HIS A 1 188 ? 9.140 -0.795 -5.421 1.00 88.56 188 HIS A O 1
ATOM 1415 N N . ASN A 1 189 ? 9.756 -1.828 -3.521 1.00 88.06 189 ASN A N 1
ATOM 1416 C CA . ASN A 1 189 ? 11.161 -1.409 -3.536 1.00 88.06 189 ASN A CA 1
ATOM 1417 C C . ASN A 1 189 ? 12.034 -2.543 -4.082 1.00 88.06 189 ASN A C 1
ATOM 1419 O O . ASN A 1 189 ? 12.791 -3.187 -3.355 1.00 88.06 189 ASN A O 1
ATOM 1423 N N . ALA A 1 190 ? 11.800 -2.850 -5.349 1.00 86.12 190 ALA A N 1
ATOM 1424 C CA . ALA A 1 190 ? 12.546 -3.794 -6.161 1.00 86.12 190 ALA A CA 1
ATOM 1425 C C . ALA A 1 190 ? 12.364 -3.388 -7.632 1.00 86.12 190 ALA A C 1
ATOM 1427 O O . ALA A 1 190 ? 11.335 -2.788 -7.952 1.00 86.12 190 ALA A O 1
ATOM 1428 N N . PRO A 1 191 ? 13.303 -3.717 -8.536 1.00 81.19 191 PRO A N 1
ATOM 1429 C CA . PRO A 1 191 ? 13.089 -3.522 -9.967 1.00 81.19 191 PRO A CA 1
ATOM 1430 C C . PRO A 1 191 ? 11.767 -4.157 -10.410 1.00 81.19 191 PRO A C 1
ATOM 1432 O O . PRO A 1 191 ? 11.390 -5.221 -9.904 1.00 81.19 191 PRO A O 1
ATOM 1435 N N . ALA A 1 192 ? 11.051 -3.510 -11.333 1.00 83.44 192 ALA A N 1
ATOM 1436 C CA . ALA A 1 192 ? 9.841 -4.113 -11.877 1.00 83.44 192 ALA A CA 1
ATOM 1437 C C . ALA A 1 192 ? 10.188 -5.432 -12.596 1.00 83.44 192 ALA A C 1
ATOM 1439 O O . ALA A 1 192 ? 11.266 -5.547 -13.187 1.00 83.44 192 ALA A O 1
ATOM 1440 N N . PRO A 1 193 ? 9.310 -6.446 -12.539 1.00 78.62 193 PRO A N 1
ATOM 1441 C CA . PRO A 1 193 ? 9.520 -7.681 -13.282 1.00 78.62 193 PRO A CA 1
ATOM 1442 C C . PRO A 1 193 ? 9.516 -7.406 -14.791 1.00 78.62 193 PRO A C 1
ATOM 1444 O O . PRO A 1 193 ? 8.868 -6.469 -15.250 1.00 78.62 193 PRO A O 1
ATOM 1447 N N . LEU A 1 194 ? 10.189 -8.260 -15.567 1.00 68.56 194 LEU A N 1
ATOM 1448 C CA . LEU A 1 194 ? 10.196 -8.200 -17.035 1.00 68.56 194 LEU A CA 1
ATOM 1449 C C . LEU A 1 194 ? 10.781 -6.899 -17.618 1.00 68.56 194 LEU A C 1
ATOM 1451 O O . LEU A 1 194 ? 10.434 -6.549 -18.742 1.00 68.56 194 LEU A O 1
ATOM 1455 N N . ILE A 1 195 ? 11.619 -6.150 -16.887 1.00 67.62 195 ILE A N 1
ATOM 1456 C CA . ILE A 1 195 ? 12.365 -5.035 -17.492 1.00 67.62 195 ILE A CA 1
ATOM 1457 C C . ILE A 1 195 ? 13.561 -5.618 -18.272 1.00 67.62 195 ILE A C 1
ATOM 1459 O O . ILE A 1 195 ? 14.420 -6.251 -17.654 1.00 67.62 195 ILE A O 1
ATOM 1463 N N . PRO A 1 196 ? 13.663 -5.404 -19.595 1.00 66.56 196 PRO A N 1
ATOM 1464 C CA . PRO A 1 196 ? 14.721 -5.993 -20.416 1.00 66.56 196 PRO A CA 1
ATOM 1465 C C . PRO A 1 196 ? 16.073 -5.272 -20.253 1.00 66.56 196 PRO A C 1
ATOM 1467 O O . PRO A 1 196 ? 16.376 -4.345 -20.987 1.00 66.56 196 PRO A O 1
ATOM 1470 N N . ALA A 1 197 ? 16.909 -5.705 -19.303 1.00 70.19 197 ALA A N 1
ATOM 1471 C CA . ALA A 1 197 ? 18.306 -5.261 -19.132 1.00 70.19 197 ALA A CA 1
ATOM 1472 C C . ALA A 1 197 ? 18.537 -3.724 -19.238 1.00 70.19 197 ALA A C 1
ATOM 1474 O O . ALA A 1 197 ? 19.277 -3.257 -20.110 1.00 70.19 197 ALA A O 1
ATOM 1475 N N . PRO A 1 198 ? 17.919 -2.914 -18.356 1.00 74.25 198 PRO A N 1
ATOM 1476 C CA . PRO A 1 198 ? 18.010 -1.457 -18.419 1.00 74.25 198 PRO A CA 1
ATOM 1477 C C . PRO A 1 198 ? 19.404 -0.953 -18.026 1.00 74.25 198 PRO A C 1
ATOM 1479 O O . PRO A 1 198 ? 20.048 -1.516 -17.137 1.00 74.25 198 PRO A O 1
ATOM 1482 N N . ILE A 1 199 ? 19.847 0.147 -18.642 1.00 79.94 199 ILE A N 1
ATOM 1483 C CA . ILE A 1 199 ? 21.080 0.840 -18.228 1.00 79.94 199 ILE A CA 1
ATOM 1484 C C . ILE A 1 199 ? 20.813 1.850 -17.112 1.00 79.94 199 ILE A C 1
ATOM 1486 O O . ILE A 1 199 ? 21.591 1.921 -16.162 1.00 79.94 199 ILE A O 1
ATOM 1490 N N . ASP A 1 200 ? 19.674 2.541 -17.182 1.00 86.62 200 ASP A N 1
ATOM 1491 C CA . ASP A 1 200 ? 19.180 3.437 -16.141 1.00 86.62 200 ASP A CA 1
ATOM 1492 C C . ASP A 1 200 ? 17.751 3.010 -15.777 1.00 86.62 200 ASP A C 1
ATOM 1494 O O . ASP A 1 200 ? 16.957 2.681 -16.659 1.00 86.62 200 ASP A O 1
ATOM 1498 N N . TYR A 1 201 ? 17.402 2.950 -14.491 1.00 88.69 201 TYR A N 1
ATOM 1499 C CA . TYR A 1 201 ? 16.064 2.531 -14.054 1.00 88.69 201 TYR A CA 1
ATOM 1500 C C . TYR A 1 201 ? 15.707 2.994 -12.642 1.00 88.69 201 TYR A C 1
ATOM 1502 O O . TYR A 1 201 ? 16.570 3.318 -11.825 1.00 88.69 201 TYR A O 1
ATOM 1510 N N . LEU A 1 202 ? 14.411 2.972 -12.327 1.00 89.94 202 LEU A N 1
ATOM 1511 C CA . LEU A 1 202 ? 13.923 3.061 -10.954 1.00 89.94 202 LEU A CA 1
ATOM 1512 C C . LEU A 1 202 ? 13.961 1.686 -10.279 1.00 89.94 202 LEU A C 1
ATOM 1514 O O . LEU A 1 202 ? 13.366 0.722 -10.761 1.00 89.94 202 LEU A O 1
ATOM 1518 N N . VAL A 1 203 ? 14.578 1.596 -9.099 1.00 87.56 203 VAL A N 1
ATOM 1519 C CA . VAL A 1 203 ? 14.571 0.394 -8.234 1.00 87.56 203 VAL A CA 1
ATOM 1520 C C . VAL A 1 203 ? 13.234 0.218 -7.488 1.00 87.56 203 VAL A C 1
ATOM 1522 O O . VAL A 1 203 ? 13.171 -0.192 -6.332 1.00 87.56 203 VAL A O 1
ATOM 1525 N N . GLY A 1 204 ? 12.130 0.556 -8.148 1.00 88.50 204 GLY A N 1
ATOM 1526 C CA . GLY A 1 204 ? 10.786 0.379 -7.628 1.00 88.50 204 GLY A CA 1
ATOM 1527 C C . GLY A 1 204 ? 9.709 0.632 -8.666 1.00 88.50 204 GLY A C 1
ATOM 1528 O O . GLY A 1 204 ? 9.946 1.193 -9.740 1.00 88.50 204 GLY A O 1
ATOM 1529 N N . TYR A 1 205 ? 8.509 0.179 -8.335 1.00 89.81 205 TYR A N 1
ATOM 1530 C CA . TYR A 1 205 ? 7.353 0.271 -9.211 1.00 89.81 205 TYR A CA 1
ATOM 1531 C C . TYR A 1 205 ? 6.059 0.349 -8.412 1.00 89.81 205 TYR A C 1
ATOM 1533 O O . TYR A 1 205 ? 5.979 -0.096 -7.262 1.00 89.81 205 TYR A O 1
ATOM 1541 N N . TRP A 1 206 ? 5.031 0.884 -9.058 1.00 91.56 206 TRP A N 1
ATOM 1542 C CA . TRP A 1 206 ? 3.659 0.858 -8.573 1.00 91.56 206 TRP A CA 1
ATOM 1543 C C . TRP A 1 206 ? 2.915 -0.258 -9.275 1.00 91.56 206 TRP A C 1
ATOM 1545 O O . TRP A 1 206 ? 3.039 -0.423 -10.486 1.00 91.56 206 TRP A O 1
ATOM 1555 N N . GLN A 1 207 ? 2.124 -1.004 -8.520 1.00 90.31 207 GLN A N 1
ATOM 1556 C CA . GLN A 1 207 ? 1.184 -1.968 -9.060 1.00 90.31 207 GLN A CA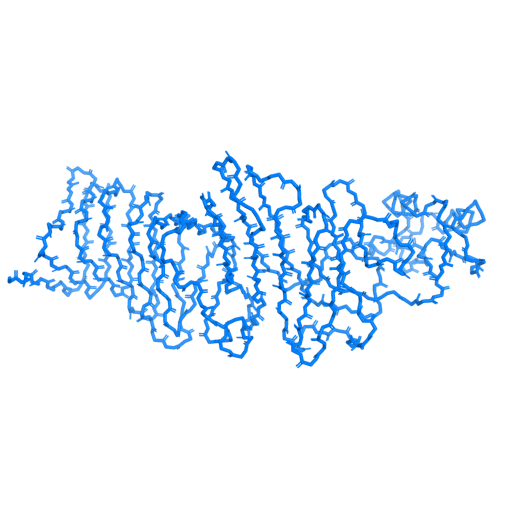 1
ATOM 1557 C C . GLN A 1 207 ? -0.227 -1.445 -8.833 1.00 90.31 207 GLN A C 1
ATOM 1559 O O . GLN A 1 207 ? -0.559 -1.010 -7.728 1.00 90.31 207 GLN A O 1
ATOM 1564 N N . ILE A 1 208 ? -1.040 -1.492 -9.884 1.00 87.50 208 ILE A N 1
ATOM 1565 C CA . ILE A 1 208 ? -2.402 -0.965 -9.887 1.00 87.50 208 ILE A CA 1
ATOM 1566 C C . ILE A 1 208 ? -3.350 -2.069 -10.349 1.00 87.50 208 ILE A C 1
ATOM 1568 O O . ILE A 1 208 ? -3.135 -2.721 -11.369 1.00 87.50 208 ILE A O 1
ATOM 1572 N N . THR A 1 209 ? -4.418 -2.275 -9.590 1.00 86.25 209 THR A N 1
ATOM 1573 C CA . THR A 1 209 ? -5.566 -3.100 -9.968 1.00 86.25 209 THR A CA 1
ATOM 1574 C C . THR A 1 209 ? -6.835 -2.279 -9.775 1.00 86.25 209 THR A C 1
ATOM 1576 O O . THR A 1 209 ? -6.871 -1.311 -9.016 1.00 86.25 209 THR A O 1
ATOM 1579 N N . TYR A 1 210 ? -7.891 -2.601 -10.509 1.00 83.44 210 TYR A N 1
ATOM 1580 C CA . TYR A 1 210 ? -9.113 -1.806 -10.488 1.00 83.44 210 TYR A CA 1
ATOM 1581 C C . TYR A 1 210 ? -10.305 -2.640 -10.951 1.00 83.44 210 TYR A C 1
ATOM 1583 O O . TYR A 1 210 ? -10.158 -3.695 -11.570 1.00 83.44 210 TYR A O 1
ATOM 1591 N N . SER A 1 211 ? -11.507 -2.163 -10.648 1.00 83.25 211 SER A N 1
ATOM 1592 C CA . SER A 1 211 ? -12.753 -2.742 -11.148 1.00 83.25 211 SER A CA 1
ATOM 1593 C C . SER A 1 211 ? -13.850 -1.686 -11.178 1.00 83.25 211 SER A C 1
ATOM 1595 O O . SER A 1 211 ? -13.820 -0.741 -10.394 1.00 83.25 211 SER A O 1
ATOM 1597 N N . GLY A 1 212 ? -14.827 -1.828 -12.076 1.00 78.50 212 GLY A N 1
ATOM 1598 C CA . GLY A 1 212 ? -15.978 -0.916 -12.148 1.00 78.50 212 GLY A CA 1
ATOM 1599 C C . GLY A 1 212 ? -15.649 0.503 -12.636 1.00 78.50 212 GLY A C 1
ATOM 1600 O O . GLY A 1 212 ? -16.415 1.429 -12.377 1.00 78.50 212 GLY A O 1
ATOM 1601 N N . ILE A 1 213 ? -14.526 0.688 -13.339 1.00 71.94 213 ILE A N 1
ATOM 1602 C CA . ILE A 1 213 ? -14.112 1.951 -13.970 1.00 71.94 213 ILE A CA 1
ATOM 1603 C C . ILE A 1 213 ? -13.926 1.674 -15.457 1.00 71.94 213 ILE A C 1
ATOM 1605 O O . ILE A 1 213 ? -13.257 0.710 -15.815 1.00 71.94 213 ILE A O 1
ATOM 1609 N N . SER A 1 214 ? -14.519 2.494 -16.323 1.00 66.69 214 SER A N 1
ATOM 1610 C CA . SER A 1 214 ? -14.233 2.423 -17.757 1.00 66.69 214 SER A CA 1
ATOM 1611 C C . SER A 1 214 ? -12.852 3.007 -18.049 1.00 66.69 214 SER A C 1
ATOM 1613 O O . SER A 1 214 ? -12.525 4.094 -17.557 1.00 66.69 214 SER A O 1
ATOM 1615 N N . ASP A 1 215 ? -12.074 2.321 -18.883 1.00 56.59 215 ASP A N 1
ATOM 1616 C CA . ASP A 1 215 ? -10.785 2.804 -19.377 1.00 56.59 215 ASP A CA 1
ATOM 1617 C C . ASP A 1 215 ? -10.965 4.212 -19.974 1.00 56.59 215 ASP A C 1
ATOM 1619 O O . ASP A 1 215 ? -11.930 4.420 -20.711 1.00 56.59 215 ASP A O 1
ATOM 1623 N N . SER A 1 216 ? -10.080 5.162 -19.613 1.00 57.88 216 SER A N 1
ATOM 1624 C CA . SER A 1 216 ? -10.022 6.611 -19.973 1.00 57.88 216 SER A CA 1
ATOM 1625 C C . SER A 1 216 ? -10.417 7.666 -18.940 1.00 57.88 216 SER A C 1
ATOM 1627 O O . SER A 1 216 ? -10.263 8.856 -19.208 1.00 57.88 216 SER A O 1
ATOM 1629 N N . ASN A 1 217 ? -10.856 7.278 -17.743 1.00 66.06 217 ASN A N 1
ATOM 1630 C CA . ASN A 1 217 ? -11.450 8.235 -16.801 1.00 66.06 217 ASN A CA 1
ATOM 1631 C C . ASN A 1 217 ? -10.562 8.665 -15.627 1.00 66.06 217 ASN A C 1
ATOM 1633 O O . ASN A 1 217 ? -11.095 9.117 -14.613 1.00 66.06 217 ASN A O 1
ATOM 1637 N N . TRP A 1 218 ? -9.236 8.564 -15.718 1.00 74.88 218 TRP A N 1
ATOM 1638 C CA . TRP A 1 218 ? -8.351 9.042 -14.654 1.00 74.88 218 TRP A CA 1
ATOM 1639 C C . TRP A 1 218 ? -6.953 9.422 -15.153 1.00 74.88 218 TRP A C 1
ATOM 1641 O O . TRP A 1 218 ? -6.467 8.895 -16.150 1.00 74.88 218 TRP A O 1
ATOM 1651 N N . ASN A 1 219 ? -6.328 10.350 -14.432 1.00 79.69 219 ASN A N 1
ATOM 1652 C CA . ASN A 1 219 ? -4.916 10.704 -14.520 1.00 79.69 219 ASN A CA 1
ATOM 1653 C C . ASN A 1 219 ? -4.192 10.175 -13.285 1.00 79.69 219 ASN A C 1
ATOM 1655 O O . ASN A 1 219 ? -4.811 10.029 -12.225 1.00 79.69 219 ASN A O 1
ATOM 1659 N N . ALA A 1 220 ? -2.883 9.972 -13.400 1.00 83.31 220 ALA A N 1
ATOM 1660 C CA . ALA A 1 220 ? -2.050 9.681 -12.24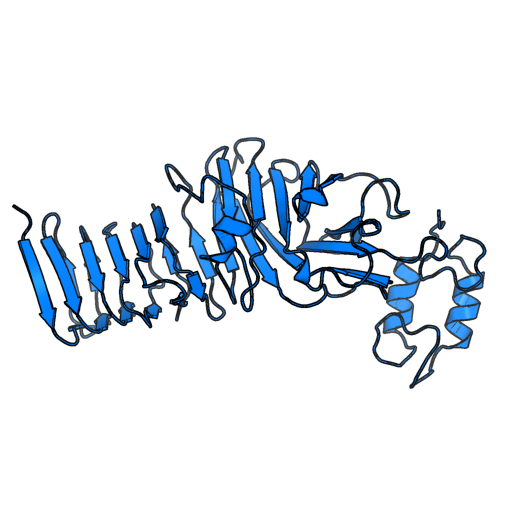7 1.00 83.31 220 ALA A CA 1
ATOM 1661 C C . ALA A 1 220 ? -0.749 10.476 -12.230 1.00 83.31 220 ALA A C 1
ATOM 1663 O O . ALA A 1 220 ? -0.185 10.826 -13.267 1.00 83.31 220 ALA A O 1
ATOM 1664 N N . GLU A 1 221 ? -0.280 10.744 -11.019 1.00 87.25 221 GLU A N 1
ATOM 1665 C CA . GLU A 1 221 ? 1.042 11.280 -10.744 1.00 87.25 221 GLU A CA 1
ATOM 1666 C C . GLU A 1 221 ? 1.754 10.357 -9.756 1.00 87.25 221 GLU A C 1
ATOM 1668 O O . GLU A 1 221 ? 1.200 9.989 -8.720 1.00 87.25 221 GLU A O 1
ATOM 1673 N N . PHE A 1 222 ? 2.989 9.996 -10.078 1.00 88.44 222 PHE A N 1
ATOM 1674 C CA . PHE A 1 222 ? 3.828 9.078 -9.319 1.00 88.44 222 PHE A CA 1
ATOM 1675 C C . PHE A 1 222 ? 5.061 9.835 -8.846 1.00 88.44 222 PHE A C 1
ATOM 1677 O O . PHE A 1 222 ? 5.790 10.394 -9.664 1.00 88.44 222 PHE A O 1
ATOM 1684 N N . GLY A 1 223 ? 5.267 9.907 -7.535 1.00 89.25 223 GLY A N 1
ATOM 1685 C CA . GLY A 1 223 ? 6.424 10.576 -6.949 1.00 89.25 223 GLY A CA 1
ATOM 1686 C C . GLY A 1 223 ? 7.428 9.540 -6.481 1.00 89.25 223 GLY A C 1
ATOM 1687 O O . GLY A 1 223 ? 7.031 8.584 -5.831 1.00 89.25 223 GLY A O 1
ATOM 1688 N N . TYR A 1 224 ? 8.712 9.716 -6.765 1.00 88.56 224 TYR A N 1
ATOM 1689 C CA . TYR A 1 224 ? 9.778 8.837 -6.274 1.00 88.56 224 TYR A CA 1
ATOM 1690 C C . TYR A 1 224 ? 10.912 9.668 -5.663 1.00 88.56 224 TYR A C 1
ATOM 1692 O O . TYR A 1 224 ? 11.089 10.825 -6.019 1.00 88.56 224 TYR A O 1
ATOM 1700 N N . PRO A 1 225 ? 11.688 9.142 -4.705 1.00 87.12 225 PRO A N 1
ATOM 1701 C CA . PRO A 1 225 ? 12.856 9.835 -4.189 1.00 87.12 225 PRO A CA 1
ATOM 1702 C C . PRO A 1 225 ? 14.048 9.609 -5.122 1.00 87.12 225 PRO A C 1
ATOM 1704 O O . PRO A 1 225 ? 14.200 8.527 -5.686 1.00 87.12 225 PRO A O 1
ATOM 1707 N N . ALA A 1 226 ? 14.963 10.579 -5.198 1.00 87.31 226 ALA A N 1
ATOM 1708 C CA . ALA A 1 226 ? 16.199 10.466 -5.986 1.00 87.31 226 ALA A CA 1
ATOM 1709 C C . ALA A 1 226 ? 17.015 9.194 -5.676 1.00 87.31 226 ALA A C 1
ATOM 1711 O O . ALA A 1 226 ? 17.701 8.658 -6.538 1.00 87.31 226 ALA A O 1
ATOM 1712 N N . SER A 1 227 ? 16.921 8.671 -4.448 1.00 87.00 227 SER A N 1
ATOM 1713 C CA . SER A 1 227 ? 17.589 7.430 -4.040 1.00 87.00 227 SER A CA 1
ATOM 1714 C C . SER A 1 227 ? 17.074 6.170 -4.743 1.00 87.00 227 SER A C 1
ATOM 1716 O O . SER A 1 227 ? 17.686 5.119 -4.581 1.00 87.00 227 SER A O 1
ATOM 1718 N N . MET A 1 228 ? 15.948 6.242 -5.461 1.00 88.00 228 MET A N 1
ATOM 1719 C CA . MET A 1 228 ? 15.443 5.133 -6.272 1.00 88.00 228 MET A CA 1
ATOM 1720 C C . MET A 1 228 ? 16.050 5.082 -7.674 1.00 88.00 228 MET A C 1
ATOM 1722 O O . MET A 1 228 ? 15.871 4.078 -8.360 1.00 88.00 228 MET A O 1
ATOM 1726 N N . VAL A 1 229 ? 16.749 6.131 -8.105 1.00 90.44 229 VAL A N 1
ATOM 1727 C CA . VAL A 1 229 ? 17.370 6.170 -9.427 1.00 90.44 229 VAL A CA 1
ATOM 1728 C C . VAL A 1 229 ? 18.656 5.352 -9.412 1.00 90.44 229 VAL A C 1
ATOM 1730 O O . VAL A 1 229 ? 19.573 5.610 -8.629 1.00 90.44 229 VAL A O 1
ATOM 1733 N N . VAL A 1 230 ? 18.731 4.378 -10.311 1.00 90.19 230 VAL A N 1
ATOM 1734 C CA . VAL A 1 230 ? 19.963 3.696 -10.693 1.00 90.19 230 VAL A CA 1
ATOM 1735 C C . VAL A 1 230 ? 20.362 4.223 -12.066 1.00 90.19 230 VAL A C 1
ATOM 1737 O O . VAL A 1 230 ? 19.568 4.136 -12.996 1.00 90.19 230 VAL A O 1
ATOM 1740 N N . GLY A 1 231 ? 21.576 4.763 -12.187 1.00 90.00 231 GLY A N 1
ATOM 1741 C CA . GLY A 1 231 ? 22.065 5.348 -13.439 1.00 90.00 231 GLY A CA 1
ATOM 1742 C C . GLY A 1 231 ? 21.797 6.853 -13.560 1.00 90.00 231 GLY A C 1
ATOM 1743 O O . GLY A 1 231 ? 21.856 7.577 -12.561 1.00 90.00 231 GLY A O 1
ATOM 1744 N N . ASP A 1 232 ? 21.566 7.327 -14.781 1.00 88.62 232 ASP A N 1
ATOM 1745 C CA . ASP A 1 232 ? 21.227 8.713 -15.105 1.00 88.62 232 ASP A CA 1
ATOM 1746 C C . ASP A 1 232 ? 19.705 8.929 -15.085 1.00 88.62 232 ASP A C 1
ATOM 1748 O O . ASP A 1 232 ? 18.950 8.329 -15.838 1.00 88.62 232 ASP A O 1
ATOM 1752 N N . GLU A 1 233 ? 19.227 9.823 -14.220 1.00 88.00 233 GLU A N 1
ATOM 1753 C CA . GLU A 1 233 ? 17.802 10.160 -14.141 1.00 88.00 233 GLU A CA 1
ATOM 1754 C C . GLU A 1 233 ? 17.283 10.835 -15.419 1.00 88.00 233 GLU A C 1
ATOM 1756 O O . GLU A 1 233 ? 16.099 10.751 -15.738 1.00 88.00 233 GLU A O 1
ATOM 1761 N N . SER A 1 234 ? 18.152 11.548 -16.139 1.00 84.94 234 SER A N 1
ATOM 1762 C CA . SER A 1 234 ? 17.756 12.353 -17.296 1.00 84.94 234 SER A CA 1
ATOM 1763 C C . SER A 1 234 ? 17.439 11.530 -18.543 1.00 84.94 234 SER A C 1
ATOM 1765 O O . SER A 1 234 ? 16.831 12.059 -19.474 1.00 84.94 234 SER A O 1
ATOM 1767 N N . THR A 1 235 ? 17.829 10.256 -18.551 1.00 82.06 235 THR A N 1
ATOM 1768 C CA . THR A 1 235 ? 17.573 9.304 -19.637 1.00 82.06 235 THR A CA 1
ATOM 1769 C C . THR A 1 235 ? 16.320 8.465 -19.389 1.00 82.06 235 THR A C 1
ATOM 1771 O O . THR A 1 235 ? 15.811 7.854 -20.326 1.00 82.06 235 THR A O 1
ATOM 1774 N N . LEU A 1 236 ? 15.814 8.438 -18.148 1.00 84.69 236 LEU A N 1
ATOM 1775 C CA . LEU A 1 236 ? 14.675 7.615 -17.762 1.00 84.69 236 LEU A CA 1
ATOM 1776 C C . LEU A 1 236 ? 13.419 7.979 -18.543 1.00 84.69 236 LEU A C 1
ATOM 1778 O O . LEU A 1 236 ? 12.988 9.134 -18.585 1.00 84.69 236 LEU A O 1
ATOM 1782 N N . GLU A 1 237 ? 12.770 6.945 -19.063 1.00 81.69 237 GLU A N 1
ATOM 1783 C CA . GLU A 1 237 ? 11.469 7.056 -19.692 1.00 81.69 237 GLU A CA 1
ATOM 1784 C C . GLU A 1 237 ? 10.420 6.323 -18.848 1.00 81.69 237 GLU A C 1
ATOM 1786 O O . GLU A 1 237 ? 10.666 5.215 -18.365 1.00 81.69 237 GLU A O 1
ATOM 1791 N N . PRO A 1 238 ? 9.245 6.927 -18.618 1.00 83.31 238 PRO A N 1
ATOM 1792 C CA . PRO A 1 238 ? 8.182 6.299 -17.847 1.00 83.31 238 PRO A CA 1
ATOM 1793 C C . PRO A 1 238 ? 7.523 5.163 -18.627 1.00 83.31 238 PRO A C 1
ATOM 1795 O O . PRO A 1 238 ? 7.188 5.314 -19.798 1.00 83.31 238 PRO A O 1
ATOM 1798 N N . MET A 1 239 ? 7.315 4.036 -17.954 1.00 81.19 239 MET A N 1
ATOM 1799 C CA . MET A 1 239 ? 6.958 2.764 -18.573 1.00 81.19 239 MET A CA 1
ATOM 1800 C C . MET A 1 239 ? 5.794 2.114 -17.846 1.00 81.19 239 MET A C 1
ATOM 1802 O O . MET A 1 239 ? 5.735 2.107 -16.615 1.00 81.19 239 MET A O 1
ATOM 1806 N N . MET A 1 240 ? 4.874 1.544 -18.618 1.00 81.19 240 MET A N 1
ATOM 1807 C CA . MET A 1 240 ? 3.661 0.895 -18.129 1.00 81.19 240 MET A CA 1
ATOM 1808 C C . MET A 1 240 ? 3.550 -0.523 -18.665 1.00 81.19 240 MET A C 1
ATOM 1810 O O . MET A 1 240 ? 3.609 -0.728 -19.872 1.00 81.19 240 MET A O 1
ATOM 1814 N N . LEU A 1 241 ? 3.339 -1.501 -17.786 1.00 79.00 241 LEU A N 1
ATOM 1815 C CA . LEU A 1 241 ? 3.003 -2.857 -18.202 1.00 79.00 241 LEU A CA 1
ATOM 1816 C C . LEU A 1 241 ? 1.488 -2.986 -18.324 1.00 79.00 241 LEU A C 1
ATOM 1818 O O . LEU A 1 241 ? 0.759 -2.897 -17.329 1.00 79.00 241 LEU A O 1
ATOM 1822 N N . MET A 1 242 ? 1.018 -3.225 -19.538 1.00 75.31 242 MET A N 1
ATOM 1823 C CA . MET A 1 242 ? -0.397 -3.381 -19.849 1.00 75.31 242 MET A CA 1
ATOM 1824 C C . MET A 1 242 ? -0.884 -4.816 -19.558 1.00 75.31 242 MET A C 1
ATOM 1826 O O . MET A 1 242 ? -0.089 -5.755 -19.634 1.00 75.31 242 MET A O 1
ATOM 1830 N N . PRO A 1 243 ? -2.162 -5.039 -19.182 1.00 70.69 243 PRO A N 1
ATOM 1831 C CA . PRO A 1 243 ? -2.656 -6.384 -18.893 1.00 70.69 243 PRO A CA 1
ATOM 1832 C C . PRO A 1 243 ? -2.535 -7.306 -20.118 1.00 70.69 243 PRO A C 1
ATOM 1834 O O . PRO A 1 243 ? -3.262 -7.144 -21.091 1.00 70.69 243 PRO A O 1
ATOM 1837 N N . GLY A 1 244 ? -1.650 -8.305 -20.049 1.00 63.25 244 GLY A N 1
ATOM 1838 C CA . GLY A 1 244 ? -1.440 -9.268 -21.140 1.00 63.25 244 GLY A CA 1
ATOM 1839 C C . GLY A 1 244 ? -0.595 -8.756 -22.314 1.00 63.25 244 GLY A C 1
ATOM 1840 O O . GLY A 1 244 ? -0.464 -9.477 -23.299 1.00 63.25 244 GLY A O 1
ATOM 1841 N N . ASP A 1 245 ? -0.013 -7.565 -22.187 1.00 65.69 245 ASP A N 1
ATOM 1842 C CA . ASP A 1 245 ? 0.770 -6.867 -23.210 1.00 65.69 245 ASP A CA 1
ATOM 1843 C C . ASP A 1 245 ? 2.215 -6.623 -22.722 1.00 65.69 245 ASP A C 1
ATOM 1845 O O . ASP A 1 245 ? 2.553 -6.862 -21.560 1.00 65.69 245 ASP A O 1
ATOM 1849 N N . LEU A 1 246 ? 3.079 -6.138 -23.619 1.00 67.75 246 LEU A N 1
ATOM 1850 C CA . LEU A 1 246 ? 4.449 -5.703 -23.316 1.00 67.75 246 LEU A CA 1
ATOM 1851 C C . LEU A 1 246 ? 4.478 -4.310 -22.654 1.00 67.75 246 LEU A C 1
ATOM 1853 O O . LEU A 1 246 ? 3.465 -3.610 -22.580 1.00 67.75 246 LEU A O 1
ATOM 1857 N N . TRP A 1 247 ? 5.655 -3.899 -22.165 1.00 75.19 247 TRP A N 1
ATOM 1858 C CA . TRP A 1 247 ? 5.883 -2.543 -21.657 1.00 75.19 247 TRP A CA 1
ATOM 1859 C C . TRP A 1 247 ? 5.597 -1.491 -22.737 1.00 75.19 247 TRP A C 1
ATOM 1861 O O . TRP A 1 247 ? 6.142 -1.559 -23.837 1.00 75.19 247 TRP A O 1
ATOM 1871 N N . LYS A 1 248 ? 4.775 -0.495 -22.399 1.00 74.06 248 LYS A N 1
ATOM 1872 C CA . LYS A 1 248 ? 4.474 0.671 -23.234 1.00 74.06 248 LYS A CA 1
ATOM 1873 C C . LYS A 1 248 ? 5.106 1.927 -22.638 1.00 74.06 248 LYS A C 1
ATOM 1875 O O . LYS A 1 248 ? 5.015 2.162 -21.430 1.00 74.06 248 LYS A O 1
ATOM 1880 N N . GLY A 1 249 ? 5.718 2.727 -23.503 1.00 71.62 249 GLY A N 1
ATOM 1881 C CA . GLY A 1 249 ? 6.373 3.988 -23.171 1.00 71.62 249 GLY A CA 1
ATOM 1882 C C . GLY A 1 249 ? 5.711 5.206 -23.812 1.00 71.62 249 GLY A C 1
ATOM 1883 O O . GLY A 1 249 ? 4.686 5.081 -24.487 1.00 71.62 249 GLY A O 1
ATOM 1884 N N . PRO A 1 250 ? 6.277 6.410 -23.626 1.00 65.12 250 PRO A N 1
ATOM 1885 C CA . PRO A 1 250 ? 5.877 7.577 -24.391 1.00 65.12 250 PRO A CA 1
ATOM 1886 C C . PRO A 1 250 ? 6.147 7.374 -25.885 1.00 65.12 250 PRO A C 1
ATOM 1888 O O . PRO A 1 250 ? 7.082 6.697 -26.289 1.00 65.12 250 PRO A O 1
ATOM 1891 N N . ALA A 1 251 ? 5.345 8.063 -26.689 1.00 50.72 251 ALA A N 1
ATOM 1892 C CA . ALA A 1 251 ? 5.276 8.078 -28.149 1.00 50.72 251 ALA A CA 1
ATOM 1893 C C . ALA A 1 251 ? 6.578 8.028 -28.988 1.00 50.72 251 ALA A C 1
ATOM 1895 O O . ALA A 1 251 ? 6.517 7.813 -30.195 1.00 50.72 251 ALA A O 1
ATOM 1896 N N . ASN A 1 252 ? 7.743 8.249 -28.388 1.00 43.03 252 ASN A N 1
ATOM 1897 C CA . ASN A 1 252 ? 9.015 8.381 -29.090 1.00 43.03 252 ASN A CA 1
ATOM 1898 C C . ASN A 1 252 ? 9.985 7.212 -28.829 1.00 43.03 252 ASN A C 1
ATOM 1900 O O . ASN A 1 252 ? 11.111 7.293 -29.301 1.00 43.03 252 ASN A O 1
ATOM 1904 N N . SER A 1 253 ? 9.581 6.158 -28.105 1.00 46.34 253 SER A N 1
ATOM 1905 C CA . SER A 1 253 ? 10.485 5.086 -27.647 1.00 46.34 253 SER A CA 1
ATOM 1906 C C . SER A 1 253 ? 10.414 3.770 -28.440 1.00 46.34 253 SER A C 1
ATOM 1908 O O . SER A 1 253 ? 10.841 2.726 -27.954 1.00 46.34 253 SER A O 1
ATOM 1910 N N . GLY A 1 254 ? 9.844 3.769 -29.650 1.00 47.22 254 GLY A N 1
ATOM 1911 C CA . GLY A 1 254 ? 9.755 2.557 -30.483 1.00 47.22 254 GLY A CA 1
ATOM 1912 C C . GLY A 1 254 ? 8.802 1.464 -29.962 1.00 47.22 254 GLY A C 1
ATOM 1913 O O . GLY A 1 254 ? 8.684 0.420 -30.595 1.00 47.22 254 GLY A O 1
ATOM 1914 N N . ALA A 1 255 ? 8.085 1.699 -28.858 1.00 43.94 255 ALA A N 1
ATOM 1915 C CA . ALA A 1 255 ? 6.949 0.889 -28.423 1.00 43.94 255 ALA A CA 1
ATOM 1916 C C . ALA A 1 255 ? 5.657 1.467 -29.021 1.00 43.94 255 ALA A C 1
ATOM 1918 O O . ALA A 1 255 ? 5.421 2.672 -28.926 1.00 43.94 255 ALA A O 1
ATOM 1919 N N . ASP A 1 256 ? 4.846 0.621 -29.660 1.00 43.81 256 ASP A N 1
ATOM 1920 C CA . ASP A 1 256 ? 3.672 1.024 -30.436 1.00 43.81 256 ASP A CA 1
ATOM 1921 C C . ASP A 1 256 ? 2.787 2.071 -29.733 1.00 43.81 256 ASP A C 1
ATOM 1923 O O . ASP A 1 256 ? 2.245 1.892 -28.640 1.00 43.81 256 ASP A O 1
ATOM 1927 N N . LEU A 1 257 ? 2.675 3.189 -30.442 1.00 43.56 257 LEU A N 1
ATOM 1928 C CA . LEU A 1 257 ? 1.911 4.390 -30.165 1.00 43.56 257 LEU A CA 1
ATOM 1929 C C . LEU A 1 257 ? 0.402 4.130 -30.139 1.00 43.56 257 LEU A C 1
ATOM 1931 O O . LEU A 1 257 ? -0.167 3.788 -31.169 1.00 43.56 257 LEU A O 1
ATOM 1935 N N . GLU A 1 258 ? -0.232 4.387 -28.993 1.00 49.62 258 GLU A N 1
ATOM 1936 C CA . GLU A 1 258 ? -1.444 5.218 -28.819 1.00 49.62 258 GLU A CA 1
ATOM 1937 C C . GLU A 1 258 ? -2.164 4.828 -27.520 1.00 49.62 258 GLU A C 1
ATOM 1939 O O . GLU A 1 258 ? -3.094 4.037 -27.565 1.00 49.62 258 GLU A O 1
ATOM 1944 N N . GLU A 1 259 ? -1.758 5.362 -26.356 1.00 53.00 259 GLU A N 1
ATOM 1945 C CA . GLU A 1 259 ? -2.538 5.203 -25.106 1.00 53.00 259 GLU A CA 1
ATOM 1946 C C . GLU A 1 259 ? -2.007 6.071 -23.932 1.00 53.00 259 GLU A C 1
ATOM 1948 O O . GLU A 1 259 ? -2.047 5.681 -22.771 1.00 53.00 259 GLU A O 1
ATOM 1953 N N . GLY A 1 260 ? -1.459 7.270 -24.168 1.00 57.81 260 GLY A N 1
ATOM 1954 C CA . GLY A 1 260 ? -0.852 8.033 -23.063 1.00 57.81 260 GLY A CA 1
ATOM 1955 C C . GLY A 1 260 ? -0.167 9.334 -23.441 1.00 57.81 260 GLY A C 1
ATOM 1956 O O . GLY A 1 260 ? 0.613 9.361 -24.385 1.00 57.81 260 GLY A O 1
ATOM 1957 N N . THR A 1 261 ? -0.355 10.393 -22.653 1.00 68.56 261 THR A N 1
ATOM 1958 C CA . THR A 1 261 ? 0.608 11.500 -22.553 1.00 68.56 261 THR A CA 1
ATOM 1959 C C . THR A 1 261 ? 1.339 11.386 -21.223 1.00 68.56 261 THR A C 1
ATOM 1961 O O . THR A 1 261 ? 0.743 11.597 -20.161 1.00 68.56 261 THR A O 1
ATOM 1964 N N . PHE A 1 262 ? 2.629 11.066 -21.290 1.00 73.31 262 PHE A N 1
ATOM 1965 C CA . PHE A 1 262 ? 3.527 11.116 -20.143 1.00 73.31 262 PHE A CA 1
ATOM 1966 C C . PHE A 1 262 ? 4.203 12.481 -20.040 1.00 73.31 262 PHE A C 1
ATOM 1968 O O . PHE A 1 262 ? 4.527 13.106 -21.051 1.00 73.31 262 PHE A O 1
ATOM 1975 N N . ALA A 1 263 ? 4.467 12.922 -18.814 1.00 77.50 263 ALA A N 1
ATOM 1976 C CA . ALA A 1 263 ? 5.335 14.058 -18.546 1.00 77.50 263 ALA A CA 1
ATOM 1977 C C . ALA A 1 263 ? 6.318 13.720 -17.423 1.00 77.50 263 ALA A C 1
ATOM 1979 O O . ALA A 1 263 ? 5.934 13.168 -16.391 1.00 77.50 263 ALA A O 1
ATOM 1980 N N . TRP A 1 264 ? 7.583 14.081 -17.629 1.00 80.12 264 TRP A N 1
ATOM 1981 C CA . TRP A 1 264 ? 8.651 13.915 -16.651 1.00 80.12 264 TRP A CA 1
ATOM 1982 C C . TRP A 1 264 ? 8.977 15.250 -15.989 1.00 80.12 264 TRP A C 1
ATOM 1984 O O . TRP A 1 264 ? 9.250 16.241 -16.670 1.00 80.12 264 TRP A O 1
ATOM 1994 N N . ASN A 1 265 ? 8.980 15.281 -14.658 1.00 80.25 265 ASN A N 1
ATOM 1995 C CA . ASN A 1 265 ? 9.440 16.427 -13.888 1.00 80.25 265 ASN A CA 1
ATOM 1996 C C . ASN A 1 265 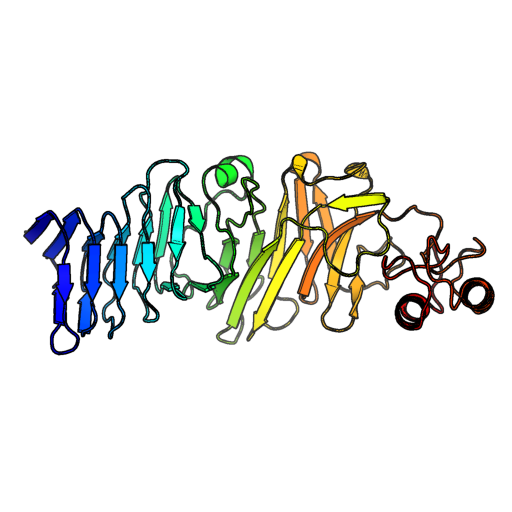? 10.575 16.006 -12.950 1.00 80.25 265 ASN A C 1
ATOM 1998 O O . ASN A 1 265 ? 10.351 15.764 -11.766 1.00 80.25 265 ASN A O 1
ATOM 2002 N N . ALA A 1 266 ? 11.797 15.971 -13.490 1.00 72.38 266 ALA A N 1
ATOM 2003 C CA . ALA A 1 266 ? 13.018 15.635 -12.749 1.00 72.38 266 ALA A CA 1
ATOM 2004 C C . ALA A 1 266 ? 13.240 16.534 -11.520 1.00 72.38 266 ALA A C 1
ATOM 2006 O O . ALA A 1 266 ? 13.729 16.085 -10.494 1.00 72.38 266 ALA A O 1
ATOM 2007 N N . ALA A 1 267 ? 12.850 17.813 -11.589 1.00 77.44 267 ALA A N 1
ATOM 2008 C CA . ALA A 1 267 ? 13.033 18.744 -10.473 1.00 77.44 267 ALA A CA 1
ATOM 2009 C C . ALA A 1 267 ? 12.152 18.404 -9.259 1.00 77.44 267 ALA A C 1
ATOM 2011 O O . ALA A 1 267 ? 12.479 18.798 -8.140 1.00 77.44 267 ALA A O 1
ATOM 2012 N N . LEU A 1 268 ? 11.033 17.713 -9.487 1.00 77.56 268 LEU A N 1
ATOM 2013 C CA . LEU A 1 268 ? 10.130 17.235 -8.442 1.00 77.56 268 LEU A CA 1
ATOM 2014 C C . LEU A 1 268 ? 10.219 15.718 -8.232 1.00 77.56 268 LEU A C 1
ATOM 2016 O O . LEU A 1 268 ? 9.561 15.216 -7.331 1.00 77.56 268 LEU A O 1
ATOM 2020 N N . HIS A 1 269 ? 11.001 15.000 -9.044 1.00 83.50 269 HIS A N 1
ATOM 2021 C CA . HIS A 1 269 ? 10.999 13.538 -9.120 1.00 83.50 269 HIS A CA 1
ATOM 2022 C C . HIS A 1 269 ? 9.587 12.955 -9.324 1.00 83.50 269 HIS A C 1
ATOM 2024 O O . HIS A 1 269 ? 9.158 12.021 -8.643 1.00 83.50 269 HIS A O 1
ATOM 2030 N N . HIS A 1 270 ? 8.821 13.569 -10.232 1.00 86.81 270 HIS A N 1
ATOM 2031 C CA . HIS A 1 270 ? 7.440 13.188 -10.531 1.00 86.81 270 HIS A CA 1
ATOM 2032 C C . HIS A 1 270 ? 7.298 12.678 -11.969 1.00 86.81 270 HIS A C 1
ATOM 2034 O O . HIS A 1 270 ? 7.811 13.284 -12.913 1.00 86.81 270 HIS A O 1
ATOM 2040 N N . ILE A 1 271 ? 6.511 11.616 -12.128 1.00 83.94 271 ILE A N 1
ATOM 2041 C CA . ILE A 1 271 ? 5.997 11.122 -13.407 1.00 83.94 271 ILE A CA 1
ATOM 2042 C C . ILE A 1 271 ? 4.512 11.449 -13.459 1.00 83.94 271 ILE A C 1
ATOM 2044 O O . ILE A 1 271 ? 3.765 11.049 -12.570 1.00 83.94 271 ILE A O 1
ATOM 2048 N N . SER A 1 272 ? 4.063 12.150 -14.491 1.00 83.94 272 SER A N 1
ATOM 2049 C CA . SER A 1 272 ? 2.637 12.363 -14.745 1.00 83.94 272 SER A CA 1
ATOM 2050 C C . SER A 1 272 ? 2.187 11.549 -15.944 1.00 83.94 272 SER A C 1
ATOM 2052 O O . SER A 1 272 ? 2.926 11.398 -16.916 1.00 83.94 272 SER A O 1
ATOM 2054 N N . TYR A 1 273 ? 0.952 11.070 -15.883 1.00 75.62 273 TYR A N 1
ATOM 2055 C CA . TYR A 1 273 ? 0.327 10.276 -16.926 1.00 75.62 273 TYR A CA 1
ATOM 2056 C C . TYR A 1 273 ? -1.125 10.722 -17.151 1.00 75.62 273 TYR A C 1
ATOM 2058 O O . TYR A 1 273 ? -1.888 10.896 -16.193 1.00 75.62 273 TYR A O 1
ATOM 2066 N N . SER A 1 274 ? -1.505 10.913 -18.420 1.00 74.31 274 SER A N 1
ATOM 2067 C CA . SER A 1 274 ? -2.857 11.319 -18.835 1.00 74.31 274 SER A CA 1
ATOM 2068 C C . SER A 1 274 ? -3.331 10.585 -20.105 1.00 74.31 274 SER A C 1
ATOM 2070 O O . SER A 1 274 ? -2.642 10.638 -21.116 1.00 74.31 274 SER A O 1
ATOM 2072 N N . THR A 1 275 ? -4.500 9.916 -20.027 1.00 62.28 275 THR A N 1
ATOM 2073 C CA . THR A 1 275 ? -5.273 9.172 -21.075 1.00 62.28 275 THR A CA 1
ATOM 2074 C C . THR A 1 275 ? -4.468 8.176 -21.938 1.00 62.28 275 THR A C 1
ATOM 2076 O O . THR A 1 275 ? -3.733 8.646 -22.791 1.00 62.28 275 THR A O 1
ATOM 2079 N N . PHE A 1 276 ? -4.560 6.837 -21.879 1.00 63.03 276 PHE A N 1
ATOM 2080 C CA . PHE A 1 276 ? -5.682 5.876 -21.849 1.00 63.03 276 PHE A CA 1
ATOM 2081 C C . PHE A 1 276 ? -5.153 4.469 -21.451 1.00 63.03 276 PHE A C 1
ATOM 2083 O O . PHE A 1 276 ? -4.017 4.147 -21.747 1.00 63.03 276 PHE A O 1
ATOM 2090 N N . SER A 1 277 ? -6.016 3.584 -20.937 1.00 57.94 277 SER A N 1
ATOM 2091 C CA . SER A 1 277 ? -5.729 2.194 -20.517 1.00 57.94 277 SER A CA 1
ATOM 2092 C C . SER A 1 277 ? -4.924 2.055 -19.211 1.00 57.94 277 SER A C 1
ATOM 2094 O O . SER A 1 277 ? -4.000 2.799 -18.896 1.00 57.94 277 SER A O 1
ATOM 2096 N N . THR A 1 278 ? -5.387 1.158 -18.351 1.00 60.12 278 THR A N 1
ATOM 2097 C CA . THR A 1 278 ? -4.889 1.018 -16.981 1.00 60.12 278 THR A CA 1
ATOM 2098 C C . THR A 1 278 ? -3.695 0.060 -16.941 1.00 60.12 278 THR A C 1
ATOM 2100 O O . THR A 1 278 ? -3.838 -1.114 -17.308 1.00 60.12 278 THR A O 1
ATOM 2103 N N . PRO A 1 279 ? -2.538 0.499 -16.440 1.00 66.69 279 PRO A N 1
ATOM 2104 C CA . PRO A 1 279 ? -1.404 -0.387 -16.293 1.00 66.69 279 PRO A CA 1
ATOM 2105 C C . PRO A 1 279 ? -1.677 -1.387 -15.173 1.00 66.69 279 PRO A C 1
ATOM 2107 O O . PRO A 1 279 ? -2.322 -1.066 -14.175 1.00 66.69 279 PRO A O 1
ATOM 2110 N N . THR A 1 280 ? -1.099 -2.572 -15.301 1.00 77.19 280 THR A N 1
ATOM 2111 C CA . THR A 1 280 ? -0.881 -3.457 -14.154 1.00 77.19 280 THR A CA 1
ATOM 2112 C C . THR A 1 280 ? 0.310 -2.989 -13.323 1.00 77.19 280 THR A C 1
ATOM 2114 O O . THR A 1 280 ? 0.246 -3.043 -12.097 1.00 77.19 280 THR A O 1
ATOM 2117 N N . LEU A 1 281 ? 1.363 -2.476 -13.974 1.00 85.88 281 LEU A N 1
ATOM 2118 C CA . LEU A 1 281 ? 2.580 -1.963 -13.339 1.00 85.88 281 LEU A CA 1
ATOM 2119 C C . LEU A 1 281 ? 3.023 -0.644 -13.972 1.00 85.88 281 LEU A C 1
ATOM 2121 O O . LEU A 1 281 ? 2.875 -0.460 -15.178 1.00 85.88 281 LEU A O 1
ATOM 2125 N N . LEU A 1 282 ? 3.634 0.237 -13.185 1.00 87.44 282 LEU A N 1
ATOM 2126 C CA . LEU A 1 282 ? 4.296 1.442 -13.677 1.00 87.44 282 LEU A CA 1
ATOM 2127 C C . 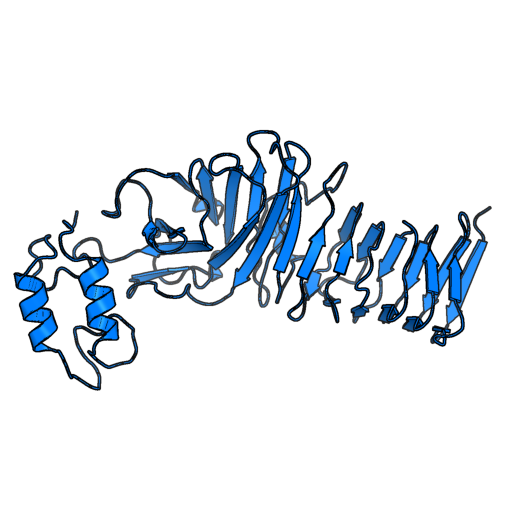LEU A 1 282 ? 5.665 1.623 -13.019 1.00 87.44 282 LEU A C 1
ATOM 2129 O O . LEU A 1 282 ? 5.816 1.433 -11.814 1.00 87.44 282 LEU A O 1
ATOM 2133 N N . THR A 1 283 ? 6.656 1.999 -13.818 1.00 87.44 283 THR A N 1
ATOM 2134 C CA . THR A 1 283 ? 8.031 2.304 -13.399 1.00 87.44 283 THR A CA 1
ATOM 2135 C C . THR A 1 283 ? 8.653 3.307 -14.382 1.00 87.44 283 THR A C 1
ATOM 2137 O O . THR A 1 283 ? 7.941 3.888 -15.201 1.00 87.44 283 THR A O 1
ATOM 2140 N N . ALA A 1 284 ? 9.963 3.534 -14.313 1.00 86.75 284 ALA A N 1
ATOM 2141 C CA . ALA A 1 284 ? 10.706 4.206 -15.371 1.00 86.75 284 ALA A CA 1
ATOM 2142 C C . ALA A 1 284 ? 12.045 3.508 -15.607 1.00 86.75 284 ALA A C 1
ATOM 2144 O O . ALA A 1 284 ? 12.715 3.098 -14.655 1.00 86.75 284 ALA A O 1
ATOM 2145 N N . PHE A 1 285 ? 12.422 3.376 -16.871 1.00 82.75 285 PHE A N 1
ATOM 2146 C CA . PHE A 1 285 ? 13.702 2.817 -17.280 1.00 82.75 285 PHE A CA 1
ATOM 2147 C C . PHE A 1 285 ? 14.154 3.416 -18.609 1.00 82.75 285 PHE A C 1
ATOM 2149 O O . PHE A 1 285 ? 13.366 3.990 -19.355 1.00 82.75 285 PHE A O 1
ATOM 2156 N N . HIS A 1 286 ? 15.438 3.267 -18.890 1.00 79.25 286 HIS A N 1
ATOM 2157 C CA . HIS A 1 286 ? 16.074 3.611 -20.144 1.00 79.25 286 HIS A CA 1
ATOM 2158 C C . HIS A 1 286 ? 16.831 2.395 -20.675 1.00 79.25 286 HIS A C 1
ATOM 2160 O O . HIS A 1 286 ? 17.603 1.754 -19.950 1.00 79.25 286 HIS A O 1
ATOM 2166 N N . PHE A 1 287 ? 16.640 2.116 -21.961 1.00 69.31 287 PHE A N 1
ATOM 2167 C CA . PHE A 1 287 ? 17.499 1.212 -22.716 1.00 69.31 287 PHE A CA 1
ATOM 2168 C C . PHE A 1 287 ? 18.469 2.029 -23.554 1.00 69.31 287 PHE A C 1
ATOM 2170 O O . PHE A 1 287 ? 18.106 3.114 -24.007 1.00 69.31 287 PHE A O 1
ATOM 2177 N N . PRO A 1 288 ? 19.687 1.522 -23.794 1.00 60.25 288 PRO A N 1
ATOM 2178 C CA . PRO A 1 288 ? 20.619 2.197 -24.682 1.00 60.25 288 PRO A CA 1
ATOM 2179 C C . PRO A 1 288 ? 19.950 2.436 -26.044 1.00 60.25 288 PRO A C 1
ATOM 2181 O O . PRO A 1 288 ? 19.550 1.489 -26.718 1.00 60.25 288 PRO A O 1
ATOM 2184 N N . THR A 1 289 ? 19.842 3.705 -26.449 1.00 53.50 289 THR A N 1
ATOM 2185 C CA . THR A 1 289 ? 19.192 4.199 -27.683 1.00 53.50 289 THR A CA 1
ATOM 2186 C C . THR A 1 289 ? 19.942 3.838 -28.972 1.00 53.50 289 THR A C 1
ATOM 2188 O O . THR A 1 289 ? 20.180 4.668 -29.842 1.00 53.50 289 THR A O 1
ATOM 2191 N N . SER A 1 290 ? 20.346 2.579 -29.116 1.00 48.75 290 SER A N 1
ATOM 2192 C CA . SER A 1 290 ? 20.926 2.063 -30.364 1.00 48.75 290 SER A CA 1
ATOM 2193 C C . SER A 1 290 ? 20.770 0.555 -30.560 1.00 48.75 290 SER A C 1
ATOM 2195 O O . SER A 1 290 ? 21.392 0.003 -31.456 1.00 48.75 290 SER A O 1
ATOM 2197 N N . ALA A 1 291 ? 19.979 -0.119 -29.730 1.00 52.94 291 ALA A N 1
ATOM 2198 C CA . ALA A 1 291 ? 19.601 -1.502 -29.963 1.00 52.94 291 ALA A CA 1
ATOM 2199 C C . ALA A 1 291 ? 18.271 -1.726 -29.252 1.00 52.94 291 ALA A C 1
ATOM 2201 O O . ALA A 1 291 ? 18.206 -1.750 -28.023 1.00 52.94 291 ALA A O 1
ATOM 2202 N N . CYS A 1 292 ? 17.185 -1.887 -30.000 1.00 70.12 292 CYS A N 1
ATOM 2203 C CA . CYS A 1 292 ? 16.112 -2.713 -29.460 1.00 70.12 292 CYS A CA 1
ATOM 2204 C C . CYS A 1 292 ? 16.749 -4.055 -29.076 1.00 70.12 292 CYS A C 1
ATOM 2206 O O . CYS A 1 292 ? 17.638 -4.550 -29.762 1.00 70.12 292 CYS A O 1
ATOM 2208 N N . ILE A 1 293 ? 16.350 -4.629 -27.947 1.00 73.75 293 ILE A N 1
ATOM 2209 C CA . ILE A 1 293 ? 17.065 -5.777 -27.373 1.00 73.75 293 ILE A CA 1
ATOM 2210 C C . ILE A 1 293 ? 17.120 -6.994 -28.323 1.00 73.75 293 ILE A C 1
ATOM 2212 O O . ILE A 1 293 ? 17.995 -7.848 -28.201 1.00 73.75 293 ILE A O 1
ATOM 2216 N N . GLY A 1 294 ? 16.186 -7.046 -29.279 1.00 78.31 294 GLY A N 1
ATOM 2217 C CA . GLY A 1 294 ? 16.131 -8.035 -30.345 1.00 78.31 294 GLY A CA 1
ATOM 2218 C C . GLY A 1 294 ? 16.935 -7.703 -31.608 1.00 78.31 294 GLY A C 1
ATOM 2219 O O . GLY A 1 294 ? 17.034 -8.594 -32.432 1.00 78.31 294 GLY A O 1
ATOM 2220 N N . ASP A 1 295 ? 17.490 -6.501 -31.786 1.00 86.12 295 ASP A N 1
ATOM 2221 C CA . ASP A 1 295 ? 18.398 -6.167 -32.901 1.00 86.12 295 ASP A CA 1
ATOM 2222 C C . ASP A 1 295 ? 19.816 -6.550 -32.489 1.00 86.12 295 ASP A C 1
ATOM 2224 O O . ASP A 1 295 ? 20.535 -5.838 -31.782 1.00 86.12 295 ASP A O 1
ATOM 2228 N N . LEU A 1 296 ? 20.164 -7.774 -32.851 1.00 82.69 296 LEU A N 1
ATOM 2229 C CA . LEU A 1 296 ? 21.402 -8.427 -32.480 1.00 82.69 296 LEU A CA 1
ATOM 2230 C C . LEU A 1 296 ? 22.517 -8.142 -33.488 1.00 82.69 296 LEU A C 1
ATOM 2232 O O . LEU A 1 296 ? 23.683 -8.397 -33.162 1.00 82.69 296 LEU A O 1
ATOM 2236 N N . ASP A 1 297 ? 22.192 -7.648 -34.687 1.00 83.25 297 ASP A N 1
ATOM 2237 C CA . ASP A 1 297 ? 23.175 -7.289 -35.714 1.00 83.25 297 ASP A CA 1
ATOM 2238 C C . ASP A 1 297 ? 23.433 -5.776 -35.860 1.00 83.25 297 ASP A C 1
ATOM 2240 O O . ASP A 1 297 ? 24.446 -5.382 -36.455 1.00 83.25 297 ASP A O 1
ATOM 2244 N N . GLY A 1 298 ? 22.621 -4.950 -35.201 1.00 79.75 298 GLY A N 1
ATOM 2245 C CA . GLY A 1 298 ? 22.724 -3.497 -35.130 1.00 79.75 298 GLY A CA 1
ATOM 2246 C C . GLY A 1 298 ? 22.192 -2.777 -36.371 1.00 79.75 298 GLY A C 1
ATOM 2247 O O . GLY A 1 298 ? 22.645 -1.657 -36.648 1.00 79.75 298 GLY A O 1
ATOM 2248 N N . ASP A 1 299 ? 21.324 -3.411 -37.166 1.00 78.94 299 ASP A N 1
ATOM 2249 C CA . ASP A 1 299 ? 20.777 -2.838 -38.400 1.00 78.94 299 ASP A CA 1
ATOM 2250 C C . ASP A 1 299 ? 19.502 -1.997 -38.205 1.00 78.94 299 ASP A C 1
ATOM 2252 O O . ASP A 1 299 ? 19.089 -1.288 -39.131 1.00 78.94 299 ASP A O 1
ATOM 2256 N N . ASN A 1 300 ? 19.002 -1.922 -36.970 1.00 81.12 300 ASN A N 1
ATOM 2257 C CA . ASN A 1 300 ? 17.783 -1.246 -36.531 1.00 81.12 300 ASN A CA 1
ATOM 2258 C C . ASN A 1 300 ? 16.469 -1.941 -36.924 1.00 81.12 300 ASN A C 1
ATOM 2260 O O . ASN A 1 300 ? 15.402 -1.319 -36.865 1.00 81.12 300 ASN A O 1
ATOM 2264 N N . GLU A 1 301 ? 16.492 -3.217 -37.291 1.00 86.12 301 GLU A N 1
ATOM 2265 C CA . GLU A 1 301 ? 15.302 -4.046 -37.456 1.00 86.12 301 GLU A CA 1
ATOM 2266 C C . GLU A 1 301 ? 15.424 -5.306 -36.594 1.00 86.12 301 GLU A C 1
ATOM 2268 O O . GLU A 1 301 ? 16.447 -5.963 -36.602 1.00 86.12 301 GLU A O 1
ATOM 2273 N N . VAL A 1 302 ? 14.361 -5.708 -35.888 1.00 88.81 302 VAL A N 1
ATOM 2274 C CA . VAL A 1 302 ? 14.309 -7.040 -35.264 1.00 88.81 302 VAL A CA 1
ATOM 2275 C C . VAL A 1 302 ? 13.675 -7.995 -36.255 1.00 88.81 302 VAL A C 1
ATOM 2277 O O . VAL A 1 302 ? 12.449 -8.088 -36.360 1.00 88.81 302 VAL A O 1
ATOM 2280 N N . ASN A 1 303 ? 14.484 -8.712 -37.017 1.00 92.69 303 ASN A N 1
ATOM 2281 C CA . ASN A 1 303 ? 14.002 -9.569 -38.084 1.00 92.69 303 ASN A CA 1
ATOM 2282 C C . ASN A 1 303 ? 14.643 -10.969 -38.032 1.00 92.69 303 ASN A C 1
ATOM 2284 O O . ASN A 1 303 ? 15.080 -11.484 -37.001 1.00 92.69 303 ASN A O 1
ATOM 2288 N N . THR A 1 304 ? 14.581 -11.684 -39.155 1.00 96.44 304 THR A N 1
ATOM 2289 C CA . THR A 1 304 ? 15.101 -13.057 -39.222 1.00 96.44 304 THR A CA 1
ATOM 2290 C C . THR A 1 304 ? 16.627 -13.109 -39.069 1.00 96.44 304 THR A C 1
ATOM 2292 O O . THR A 1 304 ? 17.139 -14.142 -38.641 1.00 96.44 304 THR A O 1
ATOM 2295 N N . ALA A 1 305 ? 17.348 -12.038 -39.411 1.00 91.44 305 ALA A N 1
ATOM 2296 C CA . ALA A 1 305 ? 18.790 -11.922 -39.217 1.00 91.44 305 ALA A CA 1
ATOM 2297 C C . ALA A 1 305 ? 19.149 -12.027 -37.729 1.00 91.44 305 ALA A C 1
ATOM 2299 O O . ALA A 1 305 ? 19.981 -12.859 -37.356 1.00 91.44 305 ALA A O 1
ATOM 2300 N N . ASP A 1 306 ? 18.408 -11.334 -36.872 1.00 91.25 306 ASP A N 1
ATOM 2301 C CA . ASP A 1 306 ? 18.589 -11.397 -35.425 1.00 91.25 306 ASP A CA 1
ATOM 2302 C C . ASP A 1 306 ? 18.166 -12.733 -34.847 1.00 91.25 306 ASP A C 1
ATOM 2304 O O . ASP A 1 306 ? 18.868 -13.303 -34.017 1.00 91.25 306 ASP A O 1
ATOM 2308 N N . LEU A 1 307 ? 17.066 -13.311 -35.341 1.00 95.06 307 LEU A N 1
ATOM 2309 C CA . LEU A 1 307 ? 16.652 -14.648 -34.910 1.00 95.06 307 LEU A CA 1
ATOM 2310 C C . LEU A 1 307 ? 17.755 -15.679 -35.178 1.00 95.06 307 LEU A C 1
ATOM 2312 O O . LEU A 1 307 ? 17.958 -16.596 -34.385 1.00 95.06 307 LEU A O 1
ATOM 2316 N N . ILE A 1 308 ? 18.487 -15.541 -36.285 1.00 94.50 308 ILE A N 1
ATOM 2317 C CA . ILE A 1 308 ? 19.616 -16.421 -36.594 1.00 94.50 308 ILE A CA 1
ATOM 2318 C C . ILE A 1 308 ? 20.763 -16.211 -35.597 1.00 94.50 308 ILE A C 1
ATOM 2320 O O . ILE A 1 308 ? 21.359 -17.201 -35.164 1.00 94.50 308 ILE A O 1
ATOM 2324 N N . LEU A 1 309 ? 21.058 -14.968 -35.205 1.00 89.00 309 LEU A N 1
ATOM 2325 C CA . LEU A 1 309 ? 22.057 -14.674 -34.174 1.00 89.00 309 LEU A CA 1
ATOM 2326 C C . LEU A 1 309 ? 21.645 -15.243 -32.812 1.00 89.00 309 LEU A C 1
ATOM 2328 O O . LEU A 1 309 ? 22.425 -15.983 -32.211 1.00 89.00 309 LEU A O 1
ATOM 2332 N N . PHE A 1 310 ? 20.400 -15.011 -32.393 1.00 92.31 310 PHE A N 1
ATOM 2333 C CA . PHE A 1 310 ? 19.811 -15.567 -31.174 1.00 92.31 310 PHE A CA 1
ATOM 2334 C C . PHE A 1 310 ? 19.930 -17.098 -31.137 1.00 92.31 310 PHE A C 1
ATOM 2336 O O . PHE A 1 310 ? 20.456 -17.677 -30.182 1.00 92.31 310 PHE A O 1
ATOM 2343 N N . LEU A 1 311 ? 19.520 -17.775 -32.219 1.00 93.81 311 LEU A N 1
ATOM 2344 C CA . LEU A 1 311 ? 19.610 -19.234 -32.336 1.00 93.81 311 LEU A CA 1
ATOM 2345 C C . LEU A 1 311 ? 21.058 -19.749 -32.299 1.00 93.81 311 LEU A C 1
ATOM 2347 O O . LEU A 1 311 ? 21.282 -20.904 -31.938 1.00 93.81 311 LEU A O 1
ATOM 2351 N N . GLY A 1 312 ? 22.043 -18.906 -32.622 1.00 89.94 312 GLY A N 1
ATOM 2352 C CA . GLY A 1 312 ? 23.465 -19.209 -32.472 1.00 89.94 312 GLY A CA 1
ATOM 2353 C C . GLY A 1 312 ? 23.923 -19.358 -31.015 1.00 89.94 312 GLY A C 1
ATOM 2354 O O . GLY A 1 312 ? 24.891 -20.076 -30.763 1.00 89.94 312 GLY A O 1
ATOM 2355 N N . GLY A 1 313 ? 23.229 -18.728 -30.060 1.00 85.69 313 GLY A N 1
ATOM 2356 C CA . GLY A 1 313 ? 23.478 -18.872 -28.620 1.00 85.69 313 GLY A CA 1
ATOM 2357 C C . GLY A 1 313 ? 22.536 -19.843 -27.902 1.00 85.69 313 GLY A C 1
ATOM 2358 O O . GLY A 1 313 ? 22.727 -20.101 -26.714 1.00 85.69 313 GLY A O 1
ATOM 2359 N N . PHE A 1 314 ? 21.540 -20.398 -28.597 1.00 92.56 314 PHE A N 1
ATOM 2360 C CA . PHE A 1 314 ? 20.503 -21.231 -27.989 1.00 92.56 314 PHE A CA 1
ATOM 2361 C C . PHE A 1 314 ? 21.066 -22.514 -27.361 1.00 92.56 314 PHE A C 1
ATOM 2363 O O . PHE A 1 314 ? 21.830 -23.256 -27.981 1.00 92.56 314 PHE A O 1
ATOM 2370 N N . GLY A 1 315 ? 20.656 -22.802 -26.125 1.00 89.56 315 GLY A N 1
ATOM 2371 C CA . GLY A 1 315 ? 21.173 -23.910 -25.321 1.00 89.56 315 GLY A CA 1
ATOM 2372 C C . GLY A 1 315 ? 22.443 -23.578 -24.531 1.00 89.56 315 GLY A C 1
ATOM 2373 O O . GLY A 1 315 ? 23.031 -24.479 -23.930 1.00 89.56 315 GLY A O 1
ATOM 2374 N N . CYS A 1 316 ? 22.879 -22.316 -24.520 1.00 92.50 316 CYS A N 1
ATOM 2375 C CA . CYS A 1 316 ? 23.898 -21.834 -23.594 1.00 92.50 316 CYS A CA 1
ATOM 2376 C C . CYS A 1 316 ? 23.367 -21.860 -22.143 1.00 92.50 316 CYS A C 1
ATOM 2378 O O . CYS A 1 316 ? 22.180 -21.648 -21.913 1.00 92.50 316 CYS A O 1
ATOM 2380 N N . VAL A 1 317 ? 24.238 -22.172 -21.172 1.00 90.81 317 VAL A N 1
ATOM 2381 C CA . VAL A 1 317 ? 23.858 -22.461 -19.768 1.00 90.81 317 VAL A CA 1
ATOM 2382 C C . VAL A 1 317 ? 24.636 -21.654 -18.717 1.00 90.81 317 VAL A C 1
ATOM 2384 O O . VAL A 1 317 ? 24.544 -21.957 -17.530 1.00 90.81 317 VAL A O 1
ATOM 2387 N N . SER A 1 318 ? 25.480 -20.710 -19.141 1.00 83.19 318 SER A N 1
ATOM 2388 C CA . SER A 1 318 ? 26.170 -19.776 -18.240 1.00 83.19 318 SER A CA 1
ATOM 2389 C C . SER A 1 318 ? 26.802 -18.622 -19.020 1.00 83.19 318 SER A C 1
ATOM 2391 O O . SER A 1 318 ? 27.532 -18.893 -19.981 1.00 83.19 318 SER A O 1
ATOM 2393 N N . ALA A 1 319 ? 26.638 -17.383 -18.543 1.00 75.75 319 ALA A N 1
ATOM 2394 C CA . ALA A 1 319 ? 27.253 -16.171 -19.104 1.00 75.75 319 ALA A CA 1
ATOM 2395 C C . ALA A 1 319 ? 26.959 -15.983 -20.605 1.00 75.75 319 ALA A C 1
ATOM 2397 O O . ALA A 1 319 ? 27.865 -15.784 -21.421 1.00 75.75 319 ALA A O 1
ATOM 2398 N N . CYS A 1 320 ? 25.686 -16.116 -20.970 1.00 81.12 320 CYS A N 1
ATOM 2399 C CA . CYS A 1 320 ? 25.261 -16.185 -22.356 1.00 81.12 320 CYS A CA 1
ATOM 2400 C C . CYS A 1 320 ? 24.939 -14.799 -22.945 1.00 81.12 320 CYS A C 1
ATOM 2402 O O . CYS A 1 320 ? 24.364 -13.963 -22.258 1.00 81.12 320 CYS A O 1
ATOM 2404 N N . PRO A 1 321 ? 25.280 -14.541 -24.222 1.00 72.00 321 PRO A N 1
ATOM 2405 C CA . PRO A 1 321 ? 25.132 -13.215 -24.831 1.00 72.00 321 PRO A CA 1
ATOM 2406 C C . PRO A 1 321 ? 23.687 -12.826 -25.187 1.00 72.00 321 PRO A C 1
ATOM 2408 O O . PRO A 1 321 ? 23.450 -11.659 -25.475 1.00 72.00 321 PRO A O 1
ATOM 2411 N N . TYR A 1 322 ? 22.748 -13.778 -25.192 1.00 85.56 322 TYR A N 1
ATOM 2412 C CA . TYR A 1 322 ? 21.354 -13.583 -25.626 1.00 85.56 322 TYR A CA 1
ATOM 2413 C C . TYR A 1 322 ? 20.343 -14.033 -24.556 1.00 85.56 322 TYR A C 1
ATOM 2415 O O . TYR A 1 322 ? 19.279 -14.554 -24.884 1.00 85.56 322 TYR A O 1
ATOM 2423 N N . ASP A 1 323 ? 20.735 -13.914 -23.284 1.00 86.38 323 ASP A N 1
ATOM 2424 C CA . ASP A 1 323 ? 19.898 -14.194 -22.113 1.00 86.38 323 ASP A CA 1
ATOM 2425 C C . ASP A 1 323 ? 19.006 -12.976 -21.837 1.00 86.38 323 ASP A C 1
ATOM 2427 O O . ASP A 1 323 ? 19.457 -11.956 -21.310 1.00 86.38 323 ASP A O 1
ATOM 2431 N N . PHE A 1 324 ? 17.751 -13.058 -22.270 1.00 78.94 324 PHE A N 1
ATOM 2432 C CA . PHE A 1 324 ? 16.766 -11.990 -22.103 1.00 78.94 324 PHE A CA 1
ATOM 2433 C C . PHE A 1 324 ? 15.980 -12.127 -20.799 1.00 78.94 324 PHE A C 1
ATOM 2435 O O . PHE A 1 324 ? 15.386 -11.150 -20.340 1.00 78.94 324 PHE A O 1
ATOM 2442 N N . SER A 1 325 ? 15.967 -13.319 -20.206 1.00 80.94 325 SER A N 1
ATOM 2443 C CA . SER A 1 325 ? 15.302 -13.609 -18.936 1.00 80.94 325 SER A CA 1
ATOM 2444 C C . SER A 1 325 ? 16.156 -13.238 -17.715 1.00 80.94 325 SER A C 1
ATOM 2446 O O . SER A 1 325 ? 15.612 -12.990 -16.635 1.00 80.94 325 SER A O 1
ATOM 2448 N N . GLY A 1 326 ? 17.476 -13.129 -17.892 1.00 81.19 326 GLY A N 1
ATOM 2449 C CA . GLY A 1 326 ? 18.456 -12.844 -16.848 1.00 81.19 326 GLY A CA 1
ATOM 2450 C C . GLY A 1 326 ? 18.755 -14.047 -15.948 1.00 81.19 326 GLY A C 1
ATOM 2451 O O . GLY A 1 326 ? 19.130 -13.848 -14.789 1.00 81.19 326 GLY A O 1
ATOM 2452 N N . ASP A 1 327 ? 18.539 -15.276 -16.434 1.00 82.38 327 ASP A N 1
ATOM 2453 C CA . ASP A 1 327 ? 18.720 -16.527 -15.681 1.00 82.38 327 ASP A CA 1
ATOM 2454 C C . ASP A 1 327 ? 20.087 -17.211 -15.907 1.00 82.38 327 ASP A C 1
ATOM 2456 O O . ASP A 1 327 ? 20.318 -18.333 -15.443 1.00 82.38 327 ASP A O 1
ATOM 2460 N N . ASP A 1 328 ? 21.009 -16.507 -16.569 1.00 86.12 328 ASP A N 1
ATOM 2461 C CA . ASP A 1 328 ? 22.323 -16.939 -17.046 1.00 86.12 328 ASP A CA 1
ATOM 2462 C C . ASP A 1 328 ? 22.290 -18.008 -18.163 1.00 86.12 328 ASP A C 1
ATOM 2464 O O . ASP A 1 328 ? 23.352 -18.528 -18.540 1.00 86.12 328 ASP A O 1
ATOM 2468 N N . ALA A 1 329 ? 21.125 -18.336 -18.734 1.00 89.81 329 ALA A N 1
ATOM 2469 C CA . ALA A 1 329 ? 20.961 -19.298 -19.824 1.00 89.81 329 ALA A CA 1
ATOM 2470 C C . ALA A 1 329 ? 20.290 -18.679 -21.068 1.00 89.81 329 ALA A C 1
ATOM 2472 O O . ALA A 1 329 ? 19.778 -17.573 -21.050 1.00 89.81 329 ALA A O 1
ATOM 2473 N N . VAL A 1 330 ? 20.344 -19.391 -22.203 1.00 92.88 330 VAL A N 1
ATOM 2474 C CA . VAL A 1 330 ? 19.555 -19.047 -23.404 1.00 92.88 330 VAL A CA 1
ATOM 2475 C C . VAL A 1 330 ? 18.701 -20.241 -23.757 1.00 92.88 330 VAL A C 1
ATOM 2477 O O . VAL A 1 330 ? 19.191 -21.250 -24.278 1.00 92.88 330 VAL A O 1
ATOM 2480 N N . ASN A 1 331 ? 17.420 -20.144 -23.445 1.00 93.81 331 ASN A N 1
ATOM 2481 C CA . ASN A 1 331 ? 16.468 -21.223 -23.570 1.00 93.81 331 ASN A CA 1
ATOM 2482 C C . ASN A 1 331 ? 15.142 -20.738 -24.192 1.00 93.81 331 ASN A C 1
ATOM 2484 O O . ASN A 1 331 ? 15.080 -19.747 -24.918 1.00 93.81 331 ASN A O 1
ATOM 2488 N N . THR A 1 332 ? 14.077 -21.523 -24.023 1.00 95.12 332 THR A N 1
ATOM 2489 C CA . THR A 1 332 ? 12.778 -21.212 -24.644 1.00 95.12 332 THR A CA 1
ATOM 2490 C C . THR A 1 332 ? 12.134 -19.961 -24.045 1.00 95.12 332 THR A C 1
ATOM 2492 O O . THR A 1 332 ? 11.388 -19.287 -24.747 1.00 95.12 332 THR A O 1
ATOM 2495 N N . GLU A 1 333 ? 12.424 -19.639 -22.786 1.00 89.50 333 GLU A N 1
ATOM 2496 C CA . GLU A 1 333 ? 11.955 -18.419 -22.128 1.00 89.50 333 GLU A CA 1
ATOM 2497 C C . GLU A 1 333 ? 12.514 -17.173 -22.826 1.00 89.50 333 GLU A C 1
ATOM 2499 O O . GLU A 1 333 ? 11.740 -16.315 -23.250 1.00 89.50 333 GLU A O 1
ATOM 2504 N N . ASP A 1 334 ? 13.818 -17.149 -23.113 1.00 88.62 334 ASP A N 1
ATOM 2505 C CA . ASP A 1 334 ? 14.459 -16.076 -23.884 1.00 88.62 334 ASP A CA 1
ATOM 2506 C C . ASP A 1 334 ? 13.921 -15.985 -25.312 1.00 88.62 334 ASP A C 1
ATOM 2508 O O . ASP A 1 334 ? 13.729 -14.892 -25.835 1.00 88.62 334 ASP A O 1
ATOM 2512 N N . LEU A 1 335 ? 13.608 -17.121 -25.947 1.00 92.88 335 LEU A N 1
ATOM 2513 C CA . LEU A 1 335 ? 13.016 -17.119 -27.289 1.00 92.88 335 LEU A CA 1
ATOM 2514 C C . LEU A 1 335 ? 11.630 -16.470 -27.291 1.00 92.88 335 LEU A C 1
ATOM 2516 O O . LEU A 1 335 ? 11.283 -15.767 -28.236 1.00 92.88 335 LEU A O 1
ATOM 2520 N N . ILE A 1 336 ? 10.823 -16.712 -26.259 1.00 86.88 336 ILE A N 1
ATOM 2521 C CA . ILE A 1 336 ? 9.503 -16.088 -26.138 1.00 86.88 336 ILE A CA 1
ATOM 2522 C C . ILE A 1 336 ? 9.657 -14.575 -25.955 1.00 86.88 336 ILE A C 1
ATOM 2524 O O . ILE A 1 336 ? 8.942 -13.820 -26.612 1.00 86.88 336 ILE A O 1
ATOM 2528 N N . LEU A 1 337 ? 10.611 -14.138 -25.127 1.00 80.12 337 LEU A N 1
ATOM 2529 C CA . LEU A 1 337 ? 10.921 -12.719 -24.938 1.00 80.12 337 LEU A CA 1
ATOM 2530 C C . LEU A 1 337 ? 11.415 -12.073 -26.241 1.00 80.12 337 LEU A C 1
ATOM 2532 O O . LEU A 1 337 ? 10.886 -11.039 -26.640 1.00 80.12 337 LEU A O 1
ATOM 2536 N N . PHE A 1 338 ? 12.336 -12.723 -26.960 1.00 85.50 338 PHE A N 1
ATOM 2537 C CA . PHE A 1 338 ? 12.823 -12.288 -28.274 1.00 85.50 338 PHE A CA 1
ATOM 2538 C C . PHE A 1 338 ? 11.685 -12.118 -29.287 1.00 85.50 338 PHE A C 1
ATOM 2540 O O . PHE A 1 338 ? 11.587 -11.094 -29.961 1.00 85.50 338 PHE A O 1
ATOM 2547 N N . LEU A 1 339 ? 10.792 -13.110 -29.383 1.00 86.50 339 LEU A N 1
ATOM 2548 C CA . LEU A 1 339 ? 9.658 -13.071 -30.308 1.00 86.50 339 LEU A CA 1
ATOM 2549 C C . LEU A 1 339 ? 8.652 -11.963 -29.976 1.00 86.50 339 LEU A C 1
ATOM 2551 O O . LEU A 1 339 ? 7.907 -11.558 -30.865 1.00 86.50 339 LEU A O 1
ATOM 2555 N N . GLY A 1 340 ? 8.658 -11.445 -28.745 1.00 78.94 340 GLY A N 1
ATOM 2556 C CA . GLY A 1 340 ? 7.905 -10.247 -28.375 1.00 78.94 340 GLY A CA 1
ATOM 2557 C C . GLY A 1 340 ? 8.361 -8.988 -29.122 1.00 78.94 340 GLY A C 1
ATOM 2558 O O . GLY A 1 340 ? 7.551 -8.095 -29.343 1.00 78.94 340 GLY A O 1
ATOM 2559 N N . TYR A 1 341 ? 9.619 -8.941 -29.566 1.00 78.38 341 TYR A N 1
ATOM 2560 C CA . TYR A 1 341 ? 10.186 -7.826 -30.331 1.00 78.38 341 TYR A CA 1
ATOM 2561 C C . TYR A 1 341 ? 10.236 -8.092 -31.841 1.00 78.38 341 TYR A C 1
ATOM 2563 O O . TYR A 1 341 ? 10.592 -7.199 -32.607 1.00 78.38 341 TYR A O 1
ATOM 2571 N N . PHE A 1 342 ? 9.901 -9.302 -32.298 1.00 85.06 342 PHE A N 1
ATOM 2572 C CA . PHE A 1 342 ? 10.091 -9.695 -33.693 1.00 85.06 342 PHE A CA 1
ATOM 2573 C C . PHE A 1 342 ? 9.190 -8.906 -34.651 1.00 85.06 342 PHE A C 1
ATOM 2575 O O . PHE A 1 342 ? 7.970 -8.868 -34.501 1.00 85.06 342 PHE A O 1
ATOM 2582 N N . GLY A 1 343 ? 9.796 -8.329 -35.686 1.00 83.00 343 GLY A N 1
ATOM 2583 C CA . GLY A 1 343 ? 9.144 -7.470 -36.672 1.00 83.00 343 GLY A CA 1
ATOM 2584 C C . GLY A 1 343 ? 9.112 -5.983 -36.303 1.00 83.00 343 GLY A C 1
ATOM 2585 O O . GLY A 1 343 ? 8.473 -5.217 -37.023 1.00 83.00 343 GLY A O 1
ATOM 2586 N N . THR A 1 344 ? 9.768 -5.573 -35.211 1.00 79.12 344 THR A N 1
ATOM 2587 C CA . THR A 1 344 ? 9.866 -4.159 -34.807 1.00 79.12 344 THR A CA 1
ATOM 2588 C C . THR A 1 344 ? 11.041 -3.456 -35.495 1.00 79.12 344 THR A C 1
ATOM 2590 O O . THR A 1 344 ? 12.012 -4.090 -35.901 1.00 79.12 344 THR A O 1
ATOM 2593 N N . THR A 1 345 ? 10.946 -2.135 -35.649 1.00 78.62 345 THR A N 1
ATOM 2594 C CA . THR A 1 345 ? 12.038 -1.268 -36.124 1.00 78.62 345 THR A CA 1
ATOM 2595 C C . THR A 1 345 ? 12.504 -0.375 -34.985 1.00 78.62 345 THR A C 1
ATOM 2597 O O . THR A 1 345 ? 11.671 0.173 -34.261 1.00 78.62 345 THR A O 1
ATOM 2600 N N . CYS A 1 346 ? 13.807 -0.184 -34.863 1.00 68.62 346 CYS A N 1
ATOM 2601 C CA . CYS A 1 346 ? 14.456 0.376 -33.687 1.00 68.62 346 CYS A CA 1
ATOM 2602 C C . CYS A 1 346 ? 14.879 1.804 -34.035 1.00 68.62 346 CYS A C 1
ATOM 2604 O O . CYS A 1 346 ? 15.652 2.010 -34.962 1.00 68.62 346 CYS A O 1
ATOM 2606 N N . ASN A 1 347 ? 14.284 2.808 -33.387 1.00 57.06 347 ASN A N 1
ATOM 2607 C CA . ASN A 1 347 ? 14.490 4.222 -33.726 1.00 57.06 347 ASN A CA 1
ATOM 2608 C C . ASN A 1 347 ? 14.965 5.027 -32.528 1.00 57.06 347 ASN A C 1
ATOM 2610 O O . ASN A 1 347 ? 14.442 4.765 -31.422 1.00 57.06 347 ASN A O 1
#

Radius of gyration: 24.41 Å; chains: 1; bounding box: 51×43×72 Å

pLDDT: mean 82.39, std 13.77, range [41.5, 98.38]